Protein AF-0000000087601440 (afdb_homodimer)

Secondary structure (DSSP, 8-state):
---GGGBPPHHHHHHHHHH-S-EEEEEE-TTS-EEEEEE--EEEE-S--SSS-SS-EEEEEEE-SSSHHHHHHTSSTT-EEEEEEEEEEEEEEGGGTEEEEEEEEEEEEEEEE-STT--HHHHHHHHHHHHHHHHHHHHHH-GGGHHHHHHHHHHHGGG-EEEEEEEEEEEEEEE---/---GGGBPPHHHHHHHHHH-S-EEEEEE-TTS-EEEEEE--EEEE-S--SSS-SS-EEEEEEE-SSSHHHHHHTSSTT-EEEEEEEEEEEEEEGGGTEEEEEEEEEEEEEEEE-STT--HHHHHHHHHHHHHHHHHHHHHH-GGGHHHHHHHHHHHGGG-EEEEEEEEEEEEEEE---

InterPro domains:
  IPR012349 FMN-binding split barrel [G3DSA:2.30.110.10] (1-175)
  IPR024747 Pyridoxamine 5'-phosphate oxidase-related [PF12900] (10-172)

Radius of gyration: 20.75 Å; Cα contacts (8 Å, |Δi|>4): 827; chains: 2; bounding box: 43×68×52 Å

Organism: NCBI:txid797122

Solvent-accessible surface area (backbone atoms only — not comparable to full-atom values): 18353 Å² total; per-residue (Å²): 123,94,61,66,87,26,55,51,50,71,67,53,34,50,50,40,57,67,67,34,72,45,31,32,43,10,31,44,34,95,85,66,41,27,40,39,43,77,43,56,58,25,70,46,78,43,90,41,76,36,71,72,23,94,41,34,24,34,38,23,29,80,40,60,77,68,53,71,68,49,56,34,41,61,72,37,93,89,31,34,59,30,11,36,26,31,63,50,64,70,43,82,34,44,92,72,75,44,60,35,31,34,34,32,37,33,33,28,37,26,38,76,41,53,53,68,92,47,53,79,85,50,35,58,61,44,48,50,53,42,48,54,38,51,49,46,35,33,51,70,61,20,62,91,40,52,68,62,39,53,51,49,47,70,71,42,45,73,68,31,22,29,39,38,27,46,31,40,24,41,46,28,41,33,45,71,87,129,125,95,61,66,86,25,55,52,50,69,66,53,35,52,49,40,57,67,66,34,71,46,30,34,44,10,31,44,34,94,84,65,40,27,41,38,44,78,44,56,58,26,69,46,79,43,89,40,76,36,71,72,23,93,41,34,22,36,38,23,30,80,39,60,76,67,53,71,68,50,55,32,39,61,71,36,92,91,32,34,59,29,11,36,26,32,63,52,64,70,44,83,35,45,92,74,75,44,60,34,31,34,35,33,38,33,33,26,38,29,38,76,40,53,55,68,94,47,52,79,85,50,36,57,61,45,48,50,52,41,48,55,38,52,48,45,36,34,51,70,62,19,61,91,41,51,68,62,39,52,52,49,47,70,71,42,45,72,67,32,22,29,39,38,28,47,32,39,25,40,46,28,41,32,45,71,85,128

Nearest PDB structures (foldseek):
  2fg9-assembly1_A  TM=8.260E-01  e=2.238E-10  Bacteroides thetaiotaomicron VPI-5482
  1rfe-assembly1_A  TM=8.480E-01  e=1.041E-08  Mycobacterium tuberculosis H37Rv
  6rk0-assembly1_B  TM=8.208E-01  e=1.690E-07  Azotobacter vinelandii DJ
  2i02-assembly1_B  TM=6.421E-01  e=2.329E-08  Nostoc punctiforme PCC 73102
  2re7-assembly1_A-2  TM=7.189E-01  e=2.606E-07  Psychrobacter arcticus 273-4

Structure (mmCIF, N/CA/C/O backbone):
data_AF-0000000087601440-model_v1
#
loop_
_entity.id
_entity.type
_entity.pdbx_description
1 polymer "Pyridoxamine 5'-phosphate oxidase-related protein"
#
loop_
_atom_site.group_PDB
_atom_site.id
_atom_site.type_symbol
_atom_site.label_atom_id
_atom_site.label_alt_id
_atom_site.label_comp_id
_atom_site.label_asym_id
_atom_site.label_entity_id
_atom_site.label_seq_id
_atom_site.pdbx_PDB_ins_code
_atom_site.Cartn_x
_atom_site.Cartn_y
_atom_site.Cartn_z
_atom_site.occupancy
_atom_site.B_iso_or_equiv
_atom_site.auth_seq_id
_atom_site.auth_comp_id
_atom_site.auth_asym_id
_atom_site.auth_atom_id
_atom_site.pdbx_PDB_model_num
ATOM 1 N N . MET A 1 1 ? 18.266 7.258 -5.875 1 47.28 1 MET A N 1
ATOM 2 C CA . MET A 1 1 ? 17.734 7.371 -4.52 1 47.28 1 MET A CA 1
ATOM 3 C C . MET A 1 1 ? 18.359 8.555 -3.789 1 47.28 1 MET A C 1
ATOM 5 O O . MET A 1 1 ? 19.594 8.656 -3.703 1 47.28 1 MET A O 1
ATOM 9 N N . ARG A 1 2 ? 17.609 9.594 -3.373 1 48.06 2 ARG A N 1
ATOM 10 C CA . ARG A 1 2 ? 18.125 10.844 -2.822 1 48.06 2 ARG A CA 1
ATOM 11 C C . ARG A 1 2 ? 18.906 10.602 -1.534 1 48.06 2 ARG A C 1
ATOM 13 O O . ARG A 1 2 ? 19.969 11.18 -1.333 1 48.06 2 ARG A O 1
ATOM 20 N N . ARG A 1 3 ? 18.219 9.711 -0.512 1 52.34 3 ARG A N 1
ATOM 21 C CA . ARG A 1 3 ? 18.844 9.453 0.783 1 52.34 3 ARG A CA 1
ATOM 22 C C . ARG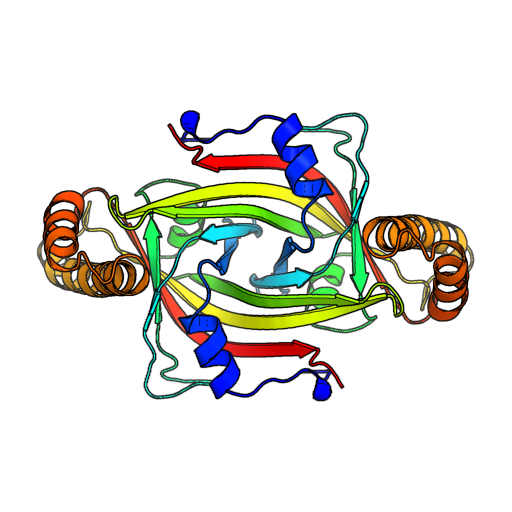 A 1 3 ? 19.578 8.117 0.78 1 52.34 3 ARG A C 1
ATOM 24 O O . ARG A 1 3 ? 19.031 7.09 1.165 1 52.34 3 ARG A O 1
ATOM 31 N N . LYS A 1 4 ? 20.828 8.109 0.399 1 52.88 4 LYS A N 1
ATOM 32 C CA . LYS A 1 4 ? 21.672 6.922 0.317 1 52.88 4 LYS A CA 1
ATOM 33 C C . LYS A 1 4 ? 21.75 6.211 1.663 1 52.88 4 LYS A C 1
ATOM 35 O O . LYS A 1 4 ? 21.953 4.996 1.717 1 52.88 4 LYS A O 1
ATOM 40 N N . ASP A 1 5 ? 21.531 7.039 2.785 1 61.53 5 ASP A N 1
ATOM 41 C CA . ASP A 1 5 ? 21.641 6.484 4.129 1 61.53 5 ASP A CA 1
ATOM 42 C C . ASP A 1 5 ? 20.453 5.574 4.441 1 61.53 5 ASP A C 1
ATOM 44 O O . ASP A 1 5 ? 20.469 4.824 5.418 1 61.53 5 ASP A O 1
ATOM 48 N N . ARG A 1 6 ? 19.5 5.613 3.566 1 70.25 6 ARG A N 1
ATOM 49 C CA . ARG A 1 6 ? 18.297 4.824 3.807 1 70.25 6 ARG A CA 1
ATOM 50 C C . ARG A 1 6 ? 18.234 3.613 2.879 1 70.25 6 ARG A C 1
ATOM 52 O O . ARG A 1 6 ? 17.281 2.848 2.906 1 70.25 6 ARG A O 1
ATOM 59 N N . CYS A 1 7 ? 19.328 3.48 2.109 1 72.31 7 CYS A N 1
ATOM 60 C CA . CYS A 1 7 ? 19.359 2.357 1.179 1 72.31 7 CYS A CA 1
ATOM 61 C C . CYS A 1 7 ? 19.75 1.069 1.894 1 72.31 7 CYS A C 1
ATOM 63 O O . CYS A 1 7 ? 20.734 1.036 2.631 1 72.31 7 CYS A O 1
ATOM 65 N N . LEU A 1 8 ? 18.891 0.1 1.688 1 78.31 8 LEU A N 1
ATOM 66 C CA . LEU A 1 8 ? 19.203 -1.213 2.248 1 78.31 8 LEU A CA 1
ATOM 67 C C . LEU A 1 8 ? 19.828 -2.119 1.194 1 78.31 8 LEU A C 1
ATOM 69 O O . LEU A 1 8 ? 19.812 -1.801 0.003 1 78.31 8 LEU A O 1
ATOM 73 N N . SER A 1 9 ? 20.328 -3.242 1.647 1 80.38 9 SER A N 1
ATOM 74 C CA . SER A 1 9 ? 21.031 -4.172 0.77 1 80.38 9 SER A CA 1
ATOM 75 C C . SER A 1 9 ? 20.047 -5.059 0.008 1 80.38 9 SER A C 1
ATOM 77 O O . SER A 1 9 ? 18.859 -5.121 0.345 1 80.38 9 SER A O 1
ATOM 79 N N . ASP A 1 10 ? 20.594 -5.664 -0.998 1 82.69 10 ASP A N 1
ATOM 80 C CA . ASP A 1 10 ? 19.828 -6.652 -1.745 1 82.69 10 ASP A CA 1
ATOM 81 C C . ASP A 1 10 ? 19.359 -7.789 -0.836 1 82.69 10 ASP A C 1
ATOM 83 O O . ASP A 1 10 ? 18.266 -8.32 -1.01 1 82.69 10 ASP A O 1
ATOM 87 N N . GLU A 1 11 ? 20.188 -8.086 0.08 1 85.69 11 GLU A N 1
ATOM 88 C CA . GLU A 1 11 ? 19.828 -9.133 1.038 1 85.69 11 GLU A CA 1
ATOM 89 C C . GLU A 1 11 ? 18.641 -8.719 1.889 1 85.69 11 GLU A C 1
ATOM 91 O O . GLU A 1 11 ? 17.75 -9.531 2.168 1 85.69 11 GLU A O 1
ATOM 96 N N . ASP A 1 12 ? 18.641 -7.484 2.268 1 89.81 12 ASP A N 1
ATOM 97 C CA . ASP A 1 12 ? 17.516 -6.957 3.031 1 89.81 12 ASP A CA 1
ATOM 98 C C . ASP A 1 12 ? 16.234 -6.996 2.211 1 89.81 12 ASP A C 1
ATOM 100 O O . ASP A 1 12 ? 15.164 -7.344 2.732 1 89.81 12 ASP A O 1
ATOM 104 N N . SER A 1 13 ? 16.406 -6.656 0.955 1 90.12 13 SER A N 1
ATOM 105 C CA . SER A 1 13 ? 15.25 -6.691 0.057 1 90.12 13 SER A CA 1
ATOM 106 C C . SER A 1 13 ? 14.633 -8.086 0.003 1 90.12 13 SER A C 1
ATOM 108 O O . SER A 1 13 ? 13.414 -8.234 0.141 1 90.12 13 SER A O 1
ATOM 110 N N . LEU A 1 14 ? 15.5 -9.031 -0.176 1 90.69 14 LEU A N 1
ATOM 111 C CA . LEU A 1 14 ? 15.055 -10.414 -0.267 1 90.69 14 LEU A CA 1
ATOM 112 C C . LEU A 1 14 ? 14.391 -10.859 1.034 1 90.69 14 LEU A C 1
ATOM 114 O O . LEU A 1 14 ? 13.352 -11.523 1.014 1 90.69 14 LEU A O 1
ATOM 118 N N . ARG A 1 15 ? 15.008 -10.508 2.109 1 93.94 15 ARG A N 1
ATOM 119 C CA . ARG A 1 15 ? 14.477 -10.891 3.414 1 93.94 15 ARG A CA 1
ATOM 120 C C . ARG A 1 15 ? 13.094 -10.281 3.635 1 93.94 15 ARG A C 1
ATOM 122 O O . ARG A 1 15 ? 12.148 -10.992 4 1 93.94 15 ARG A O 1
ATOM 129 N N . ILE A 1 16 ? 12.922 -9.023 3.361 1 95.12 16 ILE A N 1
ATOM 130 C CA . ILE A 1 16 ? 11.656 -8.32 3.58 1 95.12 16 ILE A CA 1
ATOM 131 C C . ILE A 1 16 ? 10.578 -8.906 2.67 1 95.12 16 ILE A C 1
ATOM 133 O O . ILE A 1 16 ? 9.461 -9.164 3.115 1 95.12 16 ILE A O 1
ATOM 137 N N . LEU A 1 17 ? 10.938 -9.188 1.414 1 94.69 17 LEU A N 1
ATOM 138 C CA . LEU A 1 17 ? 9.992 -9.734 0.447 1 94.69 17 LEU A CA 1
ATOM 139 C C . LEU A 1 17 ? 9.57 -11.148 0.832 1 94.69 17 LEU A C 1
ATOM 141 O O . LEU A 1 17 ? 8.406 -11.523 0.66 1 94.69 17 LEU A O 1
ATOM 145 N N . SER A 1 18 ? 10.531 -11.867 1.321 1 93.75 18 SER A N 1
ATOM 146 C CA . SER A 1 18 ? 10.258 -13.266 1.639 1 93.75 18 SER A CA 1
ATOM 147 C C . SER A 1 18 ? 9.477 -13.398 2.945 1 93.75 18 SER A C 1
ATOM 149 O O . SER A 1 18 ? 8.594 -14.25 3.066 1 93.75 18 SER A O 1
ATOM 151 N N . GLU A 1 19 ? 9.727 -12.516 3.865 1 94.38 19 GLU A N 1
ATOM 152 C CA . GLU A 1 19 ? 9.156 -12.656 5.203 1 94.38 19 GLU A CA 1
ATOM 153 C C . GLU A 1 19 ? 7.84 -11.906 5.328 1 94.38 19 GLU A C 1
ATOM 155 O O . GLU A 1 19 ? 7.055 -12.164 6.242 1 94.38 19 GLU A O 1
ATOM 160 N N . GLY A 1 20 ? 7.609 -10.938 4.488 1 95.56 20 GLY A N 1
ATOM 161 C CA . GLY A 1 20 ? 6.387 -10.156 4.578 1 95.56 20 GLY A CA 1
ATOM 162 C C . GLY A 1 20 ? 5.133 -10.992 4.402 1 95.56 20 GLY A C 1
ATOM 163 O O . GLY A 1 20 ? 5.09 -11.883 3.551 1 95.56 20 GLY A O 1
ATOM 164 N N . GLU A 1 21 ? 4.113 -10.711 5.176 1 95.06 21 GLU A N 1
ATOM 165 C CA . GLU A 1 21 ? 2.865 -11.469 5.105 1 95.06 21 GLU A CA 1
ATOM 166 C C . GLU A 1 21 ? 1.968 -10.945 3.988 1 95.06 21 GLU A C 1
ATOM 168 O O . GLU A 1 21 ? 1.216 -11.711 3.381 1 95.06 21 GLU A O 1
ATOM 173 N N . TYR A 1 22 ? 1.985 -9.734 3.842 1 97.38 22 TYR A N 1
ATOM 174 C CA . TYR A 1 22 ? 1.217 -9.078 2.789 1 97.38 22 TYR A CA 1
ATOM 175 C C . TYR A 1 22 ? 1.963 -7.867 2.24 1 97.38 22 TYR A C 1
ATOM 177 O O . TYR A 1 22 ? 2.963 -7.434 2.818 1 97.38 22 TYR A O 1
ATOM 185 N N . GLY A 1 23 ? 1.589 -7.406 1.123 1 98 23 GLY A N 1
ATOM 186 C CA . GLY A 1 23 ? 2.002 -6.141 0.538 1 98 23 GLY A CA 1
ATOM 187 C C . GLY A 1 23 ? 0.845 -5.336 -0.02 1 98 23 GLY A C 1
ATOM 188 O O . GLY A 1 23 ? -0.314 -5.738 0.097 1 98 23 GLY A O 1
ATOM 189 N N . VAL A 1 24 ? 1.154 -4.18 -0.479 1 98.44 24 VAL A N 1
ATOM 190 C CA . VAL A 1 24 ? 0.128 -3.348 -1.098 1 98.44 24 VAL A CA 1
ATOM 191 C C . VAL A 1 24 ? 0.414 -3.197 -2.59 1 98.44 24 VAL A C 1
ATOM 193 O O . VAL A 1 24 ? 1.479 -2.709 -2.979 1 98.44 24 VAL A O 1
ATOM 196 N N . LEU A 1 25 ? -0.519 -3.672 -3.371 1 98.56 25 LEU A N 1
ATOM 197 C CA . LEU A 1 25 ? -0.452 -3.551 -4.824 1 98.56 25 LEU A CA 1
ATOM 198 C C . LEU A 1 25 ? -1.064 -2.234 -5.289 1 98.56 25 LEU A C 1
ATOM 200 O O . LEU A 1 25 ? -2.258 -1.995 -5.09 1 98.56 25 LEU A O 1
ATOM 204 N N . SER A 1 26 ? -0.271 -1.387 -5.848 1 98.25 26 SER A N 1
ATOM 205 C CA . SER A 1 26 ? -0.734 -0.126 -6.418 1 98.25 26 SER A CA 1
ATOM 206 C C . SER A 1 26 ? -0.883 -0.225 -7.934 1 98.25 26 SER A C 1
ATOM 208 O O . SER A 1 26 ? 0.074 -0.556 -8.633 1 98.25 26 SER A O 1
ATOM 210 N N . SER A 1 27 ? -2.02 0.034 -8.398 1 97.5 27 SER A N 1
ATOM 211 C CA . SER A 1 27 ? -2.33 0.021 -9.828 1 97.5 27 SER A CA 1
ATOM 212 C C . SER A 1 27 ? -3.051 1.297 -10.25 1 97.5 27 SER A C 1
ATOM 214 O O . SER A 1 27 ? -3.33 2.162 -9.414 1 97.5 27 SER A O 1
ATOM 216 N N . VAL A 1 28 ? -3.242 1.464 -11.594 1 95.69 28 VAL A N 1
ATOM 217 C CA . VAL A 1 28 ? -3.939 2.625 -12.141 1 95.69 28 VAL A CA 1
ATOM 218 C C . VAL A 1 28 ? -5.207 2.174 -12.859 1 95.69 28 VAL A C 1
ATOM 220 O O . VAL A 1 28 ? -5.164 1.28 -13.703 1 95.69 28 VAL A O 1
ATOM 223 N N . GLY A 1 29 ? -6.266 2.793 -12.477 1 91.88 29 GLY A N 1
ATOM 224 C CA . GLY A 1 29 ? -7.516 2.51 -13.164 1 91.88 29 GLY A CA 1
ATOM 225 C C . GLY A 1 29 ? -7.57 3.09 -14.57 1 91.88 29 GLY A C 1
ATOM 226 O O . GLY A 1 29 ? -6.727 3.908 -14.938 1 91.88 29 GLY A O 1
ATOM 227 N N . VAL A 1 30 ? -8.586 2.604 -15.297 1 88.31 30 VAL A N 1
ATOM 228 C CA . VAL A 1 30 ? -8.781 3.084 -16.656 1 88.31 30 VAL A CA 1
ATOM 229 C C . VAL A 1 30 ? -9.039 4.59 -16.641 1 88.31 30 VAL A C 1
ATOM 231 O O . VAL A 1 30 ? -8.688 5.293 -17.594 1 88.31 30 VAL A O 1
ATOM 234 N N . ASP A 1 31 ? -9.5 5.082 -15.5 1 89 31 ASP A N 1
ATOM 235 C CA . ASP A 1 31 ? -9.805 6.504 -15.359 1 89 31 ASP A CA 1
ATOM 236 C C . ASP A 1 31 ? -8.578 7.281 -14.906 1 89 31 ASP A C 1
ATOM 238 O O . ASP A 1 31 ? -8.656 8.484 -14.656 1 89 31 ASP A O 1
ATOM 242 N N . GLY A 1 32 ? -7.5 6.602 -14.742 1 90.31 32 GLY A N 1
ATOM 243 C CA . GLY A 1 32 ? -6.254 7.258 -14.375 1 90.31 32 GLY A CA 1
ATOM 244 C C . GLY A 1 32 ? -6.066 7.391 -12.875 1 90.31 32 GLY A C 1
ATOM 245 O O . GLY A 1 32 ? -5.074 7.965 -12.422 1 90.31 32 GLY A O 1
ATOM 246 N N . THR A 1 33 ? -6.996 6.84 -12.133 1 93.19 33 THR A N 1
ATOM 247 C CA . THR A 1 33 ? -6.93 6.992 -10.688 1 93.19 33 THR A CA 1
ATOM 248 C C . THR A 1 33 ? -6.125 5.859 -10.055 1 93.19 33 THR A C 1
ATOM 250 O O . THR A 1 33 ? -6.23 4.707 -10.484 1 93.19 33 THR A O 1
ATOM 253 N N . PRO A 1 34 ? -5.266 6.223 -9.117 1 96.44 34 PRO A N 1
ATOM 254 C CA . PRO A 1 34 ? -4.504 5.176 -8.438 1 96.44 34 PRO A CA 1
ATOM 255 C C . PRO A 1 34 ? -5.363 4.352 -7.48 1 96.44 34 PRO A C 1
ATOM 257 O O . PRO A 1 34 ? -6.383 4.836 -6.984 1 96.44 34 PRO A O 1
ATOM 260 N N . TYR A 1 35 ? -4.977 3.176 -7.312 1 96.5 35 TYR A N 1
ATOM 261 C CA . TYR A 1 35 ? -5.648 2.252 -6.406 1 96.5 35 TYR A CA 1
ATOM 262 C C . TYR A 1 35 ? -4.641 1.342 -5.711 1 96.5 35 TYR A C 1
ATOM 264 O O . TYR A 1 35 ? -3.855 0.658 -6.371 1 96.5 35 TYR A O 1
ATOM 272 N N . GLY A 1 36 ? -4.594 1.369 -4.391 1 97.62 36 GLY A N 1
ATOM 273 C CA . GLY A 1 36 ? -3.754 0.491 -3.59 1 97.62 36 GLY A CA 1
ATOM 274 C C . GLY A 1 36 ? -4.547 -0.511 -2.771 1 97.62 36 GLY A C 1
ATOM 275 O O . GLY A 1 36 ? -5.449 -0.133 -2.021 1 97.62 36 GLY A O 1
ATOM 276 N N . VAL A 1 37 ? -4.219 -1.781 -2.873 1 97.06 37 VAL A N 1
ATOM 277 C CA . VAL A 1 37 ? -4.977 -2.809 -2.166 1 97.06 37 VAL A CA 1
ATOM 278 C C . VAL A 1 37 ? -4.016 -3.779 -1.482 1 97.06 37 VAL A C 1
ATOM 280 O O . VAL A 1 37 ? -3.021 -4.203 -2.078 1 97.06 37 VAL A O 1
ATOM 283 N N . PRO A 1 38 ? -4.254 -4.023 -0.211 1 96.94 38 PRO A N 1
ATOM 284 C CA . PRO A 1 38 ? -3.436 -5.043 0.447 1 96.94 38 PRO A CA 1
ATOM 285 C C . PRO A 1 38 ? -3.76 -6.457 -0.031 1 96.94 38 PRO A C 1
ATOM 287 O O . PRO A 1 38 ? -4.93 -6.793 -0.229 1 96.94 38 PRO A O 1
ATOM 290 N N . ILE A 1 39 ? -2.758 -7.281 -0.204 1 96.88 39 ILE A N 1
ATOM 291 C CA . ILE A 1 39 ? -2.971 -8.625 -0.742 1 96.88 39 ILE A CA 1
ATOM 292 C C . ILE A 1 39 ? -1.812 -9.531 -0.338 1 96.88 39 ILE A C 1
ATOM 294 O O . ILE A 1 39 ? -0.659 -9.094 -0.299 1 96.88 39 ILE A O 1
ATOM 298 N N . SER A 1 40 ? -2.146 -10.758 -0.001 1 97.12 40 SER A N 1
ATOM 299 C CA . SER A 1 40 ? -1.112 -11.766 0.208 1 97.12 40 SER A CA 1
ATOM 300 C C . SER A 1 40 ? -0.374 -12.078 -1.089 1 97.12 40 SER A C 1
ATOM 302 O O . SER A 1 40 ? -0.946 -11.969 -2.176 1 97.12 40 SER A O 1
ATOM 304 N N . TYR A 1 41 ? 0.897 -12.461 -0.938 1 98.31 41 TYR A N 1
ATOM 305 C CA . TYR A 1 41 ? 1.726 -12.656 -2.123 1 98.31 41 TYR A CA 1
ATOM 306 C C . TYR A 1 41 ? 2.812 -13.695 -1.869 1 98.31 41 TYR A C 1
ATOM 308 O O . TYR A 1 41 ? 3.111 -14.016 -0.717 1 98.31 41 TYR A O 1
ATOM 316 N N . ALA A 1 42 ? 3.344 -14.195 -2.916 1 98.19 42 ALA A N 1
ATOM 317 C CA . ALA A 1 42 ? 4.574 -14.984 -2.873 1 98.19 42 ALA A CA 1
ATOM 318 C C . ALA A 1 42 ? 5.586 -14.477 -3.895 1 98.19 42 ALA A C 1
AT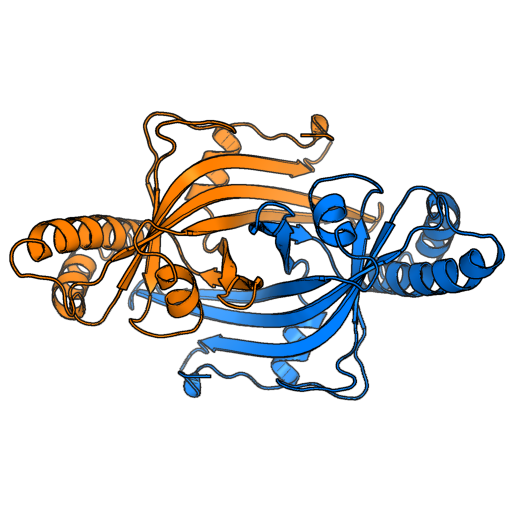OM 320 O O . ALA A 1 42 ? 5.246 -14.258 -5.059 1 98.19 42 ALA A O 1
ATOM 321 N N . TYR A 1 43 ? 6.773 -14.242 -3.424 1 97.94 43 TYR A N 1
ATOM 322 C CA . TYR A 1 43 ? 7.863 -13.836 -4.305 1 97.94 43 TYR A CA 1
ATOM 323 C C . TYR A 1 43 ? 8.68 -15.047 -4.75 1 97.94 43 TYR A C 1
ATOM 325 O O . TYR A 1 43 ? 9.133 -15.836 -3.918 1 97.94 43 TYR A O 1
ATOM 333 N N . VAL A 1 44 ? 8.805 -15.219 -6.035 1 96.88 44 VAL A N 1
ATOM 334 C CA . VAL A 1 44 ? 9.68 -16.219 -6.637 1 96.88 44 VAL A CA 1
ATOM 335 C C . VAL A 1 44 ? 10.914 -15.539 -7.23 1 96.88 44 VAL A C 1
ATOM 337 O O . VAL A 1 44 ? 10.828 -14.875 -8.266 1 96.88 44 VAL A O 1
ATOM 340 N N . PRO A 1 45 ? 12.031 -15.727 -6.602 1 94.19 45 PRO A N 1
ATOM 341 C CA . PRO A 1 45 ? 13.234 -15 -7.008 1 94.19 45 PRO A CA 1
ATOM 342 C C . PRO A 1 45 ? 13.727 -15.398 -8.398 1 94.19 45 PRO A C 1
ATOM 344 O O . PRO A 1 45 ? 13.57 -16.547 -8.805 1 94.19 45 PRO A O 1
ATOM 347 N N . GLY A 1 46 ? 14.258 -14.414 -9.07 1 92.44 46 GLY A N 1
ATOM 348 C CA . GLY A 1 46 ? 14.961 -14.68 -10.312 1 92.44 46 GLY A CA 1
ATOM 349 C C . GLY A 1 46 ? 16.453 -14.859 -10.117 1 92.44 46 GLY A C 1
ATOM 350 O O . GLY A 1 46 ? 16.906 -15.242 -9.039 1 92.44 46 GLY A O 1
ATOM 351 N N . ALA A 1 47 ? 17.203 -14.664 -11.266 1 89.19 47 ALA A N 1
ATOM 352 C CA . ALA A 1 47 ? 18.641 -14.859 -11.242 1 89.19 47 ALA A CA 1
ATOM 353 C C . ALA A 1 47 ? 19.344 -13.664 -10.609 1 89.19 47 ALA A C 1
ATOM 355 O O . ALA A 1 47 ? 20.438 -13.805 -10.047 1 89.19 47 ALA A O 1
ATOM 356 N N . THR A 1 48 ? 18.734 -12.516 -10.703 1 85.62 48 THR A N 1
ATOM 357 C CA . THR A 1 48 ? 19.344 -11.289 -10.211 1 85.62 48 THR A CA 1
ATOM 358 C C . THR A 1 48 ? 18.344 -10.477 -9.398 1 85.62 48 THR A C 1
ATOM 360 O O . THR A 1 48 ? 17.141 -10.742 -9.438 1 85.62 48 THR A O 1
ATOM 363 N N . ILE A 1 49 ? 18.906 -9.523 -8.562 1 82.94 49 ILE A N 1
ATOM 364 C CA . ILE A 1 49 ? 18.094 -8.594 -7.789 1 82.94 49 ILE A CA 1
ATOM 365 C C . ILE A 1 49 ? 18.734 -7.211 -7.812 1 82.94 49 ILE A C 1
ATOM 367 O O . ILE A 1 49 ? 19.969 -7.082 -7.863 1 82.94 49 ILE A O 1
ATOM 371 N N . GLY A 1 50 ? 17.906 -6.152 -7.84 1 82.75 50 GLY A N 1
ATOM 372 C CA . GLY A 1 50 ? 18.438 -4.797 -7.824 1 82.75 50 GLY A CA 1
ATOM 373 C C . GLY A 1 50 ? 17.469 -3.771 -8.383 1 82.75 50 GLY A C 1
ATOM 374 O O . GLY A 1 50 ? 16.312 -4.09 -8.672 1 82.75 50 GLY A O 1
ATOM 375 N N . THR A 1 51 ? 17.891 -2.516 -8.484 1 82.06 51 THR A N 1
ATOM 376 C CA . THR A 1 51 ? 17.078 -1.401 -8.969 1 82.06 51 THR A CA 1
ATOM 377 C C . THR A 1 51 ? 16.844 -1.508 -10.469 1 82.06 51 THR A C 1
ATOM 379 O O . THR A 1 51 ? 15.93 -0.886 -11.016 1 82.06 51 THR A O 1
ATOM 382 N N . GLU A 1 52 ? 17.672 -2.195 -11.102 1 80.88 52 GLU A N 1
ATOM 383 C CA . GLU A 1 52 ? 17.5 -2.57 -12.5 1 80.88 52 GLU A CA 1
ATOM 384 C C . GLU A 1 52 ? 17.922 -4.02 -12.742 1 80.88 52 GLU A C 1
ATOM 386 O O . GLU A 1 52 ? 19.094 -4.363 -12.578 1 80.88 52 GLU A O 1
ATOM 391 N N . CYS A 1 53 ? 16.906 -4.816 -12.883 1 78.94 53 CYS A N 1
ATOM 392 C CA . CYS A 1 53 ? 17.266 -6.219 -13.047 1 78.94 53 CYS A CA 1
ATOM 393 C C . CYS A 1 53 ? 16.484 -6.852 -14.195 1 78.94 53 CYS A C 1
ATOM 395 O O . CYS A 1 53 ? 15.297 -6.598 -14.359 1 78.94 53 CYS A O 1
ATOM 397 N N . ALA A 1 54 ? 17.141 -7.57 -15.039 1 78.94 54 ALA A N 1
ATOM 398 C CA . ALA A 1 54 ? 16.547 -8.234 -16.203 1 78.94 54 ALA A CA 1
ATOM 399 C C . ALA A 1 54 ? 15.75 -9.469 -15.781 1 78.94 54 ALA A C 1
ATOM 401 O O . ALA A 1 54 ? 14.734 -9.797 -16.391 1 78.94 54 ALA A O 1
ATOM 402 N N . ASP A 1 55 ? 16.156 -10.148 -14.773 1 89.56 55 ASP A N 1
ATOM 403 C CA . ASP A 1 55 ? 15.508 -11.344 -14.234 1 89.56 55 ASP A CA 1
ATOM 404 C C . ASP A 1 55 ? 15.391 -11.258 -12.711 1 89.56 55 ASP A C 1
ATOM 406 O O . ASP A 1 55 ? 16 -12.047 -11.992 1 89.56 55 ASP A O 1
ATOM 410 N N . CYS A 1 56 ? 14.57 -10.391 -12.25 1 91 56 CYS A N 1
ATOM 411 C CA . CYS A 1 56 ? 14.422 -10.102 -10.836 1 91 56 CYS A CA 1
ATOM 412 C C . CYS A 1 56 ? 13.438 -11.062 -10.18 1 91 56 CYS A C 1
ATOM 414 O O . CYS A 1 56 ? 13.227 -11.016 -8.969 1 91 56 CYS A O 1
ATOM 416 N N . GLY A 1 57 ? 12.797 -11.914 -10.992 1 95.5 57 GLY A N 1
ATOM 417 C CA . GLY A 1 57 ? 11.805 -12.82 -10.438 1 95.5 57 GLY A CA 1
ATOM 418 C C . GLY A 1 57 ?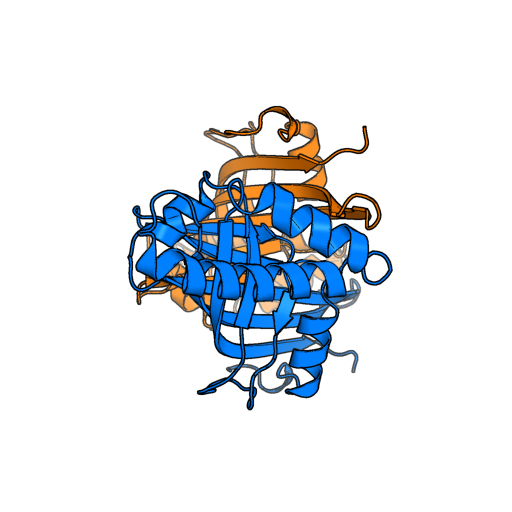 10.383 -12.328 -10.617 1 95.5 57 GLY A C 1
ATOM 419 O O . GLY A 1 57 ? 10.109 -11.508 -11.5 1 95.5 57 GLY A O 1
ATOM 420 N N . ALA A 1 58 ? 9.492 -12.945 -9.891 1 97.75 58 ALA A N 1
ATOM 421 C CA . ALA A 1 58 ? 8.07 -12.625 -10.039 1 97.75 58 ALA A CA 1
ATOM 422 C C . ALA A 1 58 ? 7.355 -12.672 -8.688 1 97.75 58 ALA A C 1
ATOM 424 O O . ALA A 1 58 ? 7.785 -13.383 -7.777 1 97.75 58 ALA A O 1
ATOM 425 N N . ILE A 1 59 ? 6.352 -11.875 -8.617 1 98.38 59 ILE A N 1
ATOM 426 C CA . ILE A 1 59 ? 5.43 -11.922 -7.488 1 98.38 59 ILE A CA 1
ATOM 427 C C . ILE A 1 59 ? 4.094 -12.508 -7.941 1 98.38 59 ILE A C 1
ATOM 429 O O . ILE A 1 59 ? 3.553 -12.109 -8.977 1 98.38 59 ILE A O 1
ATOM 433 N N . TYR A 1 60 ? 3.611 -13.445 -7.188 1 98.62 60 TYR A N 1
ATOM 434 C CA . TYR A 1 60 ? 2.332 -14.078 -7.488 1 98.62 60 TYR A CA 1
ATOM 435 C C . TYR A 1 60 ? 1.299 -13.758 -6.418 1 98.62 60 TYR A C 1
ATOM 437 O O . TYR A 1 60 ? 1.621 -13.719 -5.227 1 98.62 60 TYR A O 1
ATOM 445 N N . MET A 1 61 ? 0.062 -13.555 -6.867 1 98 61 MET A N 1
ATOM 446 C CA . MET A 1 61 ? -1.074 -13.289 -5.988 1 98 61 MET A CA 1
ATOM 447 C C . MET A 1 61 ? -2.309 -14.062 -6.449 1 98 61 MET A C 1
ATOM 449 O O . MET A 1 61 ? -2.566 -14.164 -7.648 1 98 61 MET A O 1
ATOM 453 N N . HIS A 1 62 ? -3.002 -14.516 -5.512 1 95.81 62 HIS A N 1
ATOM 454 C CA . HIS A 1 62 ? -4.293 -15.133 -5.773 1 95.81 62 HIS A CA 1
ATOM 455 C C . HIS A 1 62 ? -5.41 -14.102 -5.812 1 95.81 62 HIS A C 1
ATOM 457 O O . HIS A 1 62 ? -5.426 -13.164 -5.004 1 95.81 62 HIS A O 1
ATOM 463 N N . SER A 1 63 ? -6.363 -14.266 -6.711 1 94.38 63 SER A N 1
ATOM 464 C CA . SER A 1 63 ? -7.48 -13.336 -6.793 1 94.38 63 SER A CA 1
ATOM 465 C C . SER A 1 63 ? -8.742 -14.031 -7.305 1 94.38 63 SER A C 1
ATOM 467 O O . SER A 1 63 ? -8.664 -15.094 -7.918 1 94.38 63 SER A O 1
ATOM 469 N N . ALA A 1 64 ? -9.883 -13.359 -6.984 1 91.56 64 ALA A N 1
ATOM 470 C CA . ALA A 1 64 ? -11.125 -13.734 -7.656 1 91.56 64 ALA A CA 1
ATOM 471 C C . ALA A 1 64 ? -11.094 -13.328 -9.125 1 91.56 64 ALA A C 1
ATOM 473 O O . ALA A 1 64 ? -10.219 -12.562 -9.547 1 91.56 64 ALA A O 1
ATOM 474 N N . LEU A 1 65 ? -12.078 -13.773 -9.867 1 91.62 65 LEU A N 1
ATOM 475 C CA . LEU A 1 65 ? -12.133 -13.531 -11.305 1 91.62 65 LEU A CA 1
ATOM 476 C C . LEU A 1 65 ? -12.609 -12.117 -11.602 1 91.62 65 LEU A C 1
ATOM 478 O O . LEU A 1 65 ? -12.406 -11.609 -12.711 1 91.62 65 LEU A O 1
ATOM 482 N N . ARG A 1 66 ? -13.273 -11.531 -10.602 1 88.56 66 ARG A N 1
ATOM 483 C CA . ARG A 1 66 ? -13.836 -10.195 -10.781 1 88.56 66 ARG A CA 1
ATOM 484 C C . ARG A 1 66 ? -13.461 -9.289 -9.617 1 88.56 66 ARG A C 1
ATOM 486 O O . ARG A 1 66 ? -13.086 -9.766 -8.539 1 88.56 66 ARG A O 1
ATOM 493 N N . GLY A 1 67 ? -13.586 -7.984 -9.969 1 89.38 67 GLY A N 1
ATOM 494 C CA . GLY A 1 67 ? -13.266 -6.992 -8.953 1 89.38 67 GLY A CA 1
ATOM 495 C C . GLY A 1 67 ? -12.492 -5.809 -9.5 1 89.38 67 GLY A C 1
ATOM 496 O O . GLY A 1 67 ? -11.922 -5.883 -10.586 1 89.38 67 GLY A O 1
ATOM 497 N N . HIS A 1 68 ? -12.359 -4.887 -8.602 1 86.69 68 HIS A N 1
ATOM 498 C CA . HIS A 1 68 ? -11.766 -3.621 -9.016 1 86.69 68 HIS A CA 1
ATOM 499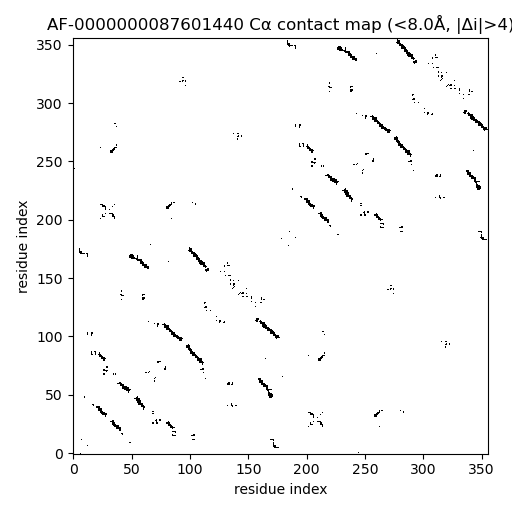 C C . HIS A 1 68 ? -10.305 -3.809 -9.43 1 86.69 68 HIS A C 1
ATOM 501 O O . HIS A 1 68 ? -9.883 -3.287 -10.461 1 86.69 68 HIS A O 1
ATOM 507 N N . LYS A 1 69 ? -9.555 -4.555 -8.664 1 86.31 69 LYS A N 1
ATOM 508 C CA . LYS A 1 69 ? -8.148 -4.77 -9.008 1 86.31 69 LYS A CA 1
ATOM 509 C C . LYS A 1 69 ? -8.016 -5.516 -10.328 1 86.31 69 LYS A C 1
ATOM 511 O O . LYS A 1 69 ? -7.129 -5.211 -11.133 1 86.31 69 LYS A O 1
ATOM 516 N N . ILE A 1 70 ? -8.828 -6.492 -10.57 1 90 70 ILE A N 1
ATOM 517 C CA . ILE A 1 70 ? -8.781 -7.281 -11.797 1 90 70 ILE A CA 1
ATOM 518 C C . ILE A 1 70 ? -9.148 -6.398 -12.984 1 90 70 ILE A C 1
ATOM 520 O O . ILE A 1 70 ? -8.5 -6.465 -14.039 1 90 70 ILE A O 1
ATOM 524 N N . ASP A 1 71 ? -10.141 -5.578 -12.781 1 89.56 71 ASP A N 1
ATOM 525 C CA . ASP A 1 71 ? -10.523 -4.648 -13.836 1 89.56 71 ASP A CA 1
ATOM 526 C C . ASP A 1 71 ? -9.359 -3.746 -14.227 1 89.56 71 ASP A C 1
ATOM 528 O O . ASP A 1 71 ? -9.109 -3.523 -15.414 1 89.56 71 ASP A O 1
ATOM 532 N N . ASN A 1 72 ? -8.664 -3.246 -13.227 1 90.25 72 ASN A N 1
ATOM 533 C CA . ASN A 1 72 ? -7.52 -2.379 -13.469 1 90.25 72 ASN A CA 1
ATOM 534 C C . ASN A 1 72 ? -6.41 -3.117 -14.219 1 90.25 72 ASN A C 1
ATOM 536 O O . ASN A 1 72 ? -5.777 -2.553 -15.117 1 90.25 72 ASN A O 1
ATOM 540 N N . LEU A 1 73 ? -6.184 -4.375 -13.859 1 92.31 73 LEU A N 1
ATOM 541 C CA . LEU A 1 73 ? -5.031 -5.121 -14.352 1 92.31 73 LEU A CA 1
ATOM 542 C C . LEU A 1 73 ? -5.301 -5.68 -15.742 1 92.31 73 LEU A C 1
ATOM 544 O O . LEU A 1 73 ? -4.371 -6.066 -16.453 1 92.31 73 LEU A O 1
ATOM 548 N N . GLN A 1 74 ? -6.527 -5.77 -16.125 1 88.62 74 GLN A N 1
ATOM 549 C CA . GLN A 1 74 ? -6.891 -6.32 -17.422 1 88.62 74 GLN A CA 1
ATOM 550 C C . GLN A 1 74 ? -7.117 -5.211 -18.438 1 88.62 74 GLN A C 1
ATOM 552 O O . GLN A 1 74 ? -7.613 -5.469 -19.547 1 88.62 74 GLN A O 1
ATOM 557 N N . ALA A 1 75 ? -6.801 -4.043 -18.078 1 81.75 75 ALA A N 1
ATOM 558 C CA . ALA A 1 75 ? -7.047 -2.895 -18.953 1 81.75 75 ALA A CA 1
ATOM 559 C C . ALA A 1 75 ? -6.203 -2.982 -20.219 1 81.75 75 ALA A C 1
ATOM 561 O O . ALA A 1 75 ? -6.574 -2.43 -21.25 1 81.75 75 ALA A O 1
ATOM 562 N N . TYR A 1 76 ? -5.02 -3.734 -20.141 1 78.75 76 TYR A N 1
ATOM 563 C CA . TYR A 1 76 ? -4.133 -3.896 -21.297 1 78.75 76 TYR A CA 1
ATOM 564 C C . TYR A 1 76 ? -3.635 -5.332 -21.391 1 78.75 76 TYR A C 1
ATOM 566 O O . TYR A 1 76 ? -3.053 -5.867 -20.453 1 78.75 76 TYR A O 1
ATOM 574 N N . ASP A 1 77 ? -3.785 -5.949 -22.484 1 77 77 ASP A N 1
ATOM 575 C CA . ASP A 1 77 ? -3.504 -7.367 -22.703 1 77 77 ASP A CA 1
ATOM 576 C C . ASP A 1 77 ? -2.027 -7.676 -22.469 1 77 77 ASP A C 1
ATOM 578 O O . ASP A 1 77 ? -1.676 -8.781 -22.047 1 77 77 ASP A O 1
ATOM 582 N N . GLY A 1 78 ? -1.13 -6.754 -22.703 1 85.62 78 GLY A N 1
ATOM 583 C CA . GLY A 1 78 ? 0.296 -6.996 -22.547 1 85.62 78 GLY A CA 1
ATOM 584 C C . GLY A 1 78 ? 0.783 -6.801 -21.125 1 85.62 78 GLY A C 1
ATOM 585 O O . GLY A 1 78 ? 1.963 -7.008 -20.828 1 85.62 78 GLY A O 1
ATOM 586 N N . GLY A 1 79 ? -0.165 -6.48 -20.297 1 93.31 79 GLY A N 1
ATOM 587 C CA . GLY A 1 79 ? 0.215 -6.211 -18.922 1 93.31 79 GLY A CA 1
ATOM 588 C C . GLY A 1 79 ? 0.228 -4.73 -18.578 1 93.31 79 GLY A C 1
ATOM 589 O O . GLY A 1 79 ? 0.239 -3.887 -19.484 1 93.31 79 GLY A O 1
ATOM 590 N N . VAL A 1 80 ? 0.137 -4.434 -17.391 1 95.69 80 VAL A N 1
ATOM 591 C CA . VAL A 1 80 ? 0.13 -3.045 -16.938 1 95.69 80 VAL A CA 1
ATOM 592 C C . VAL A 1 80 ? 1.198 -2.844 -15.867 1 95.69 80 VAL A C 1
ATOM 594 O O . VAL A 1 80 ? 1.5 -3.762 -15.102 1 95.69 80 VAL A O 1
ATOM 597 N N . PRO A 1 81 ? 1.794 -1.667 -15.883 1 96.38 81 PRO A N 1
ATOM 598 C CA . PRO A 1 81 ? 2.746 -1.389 -14.805 1 96.38 81 PRO A CA 1
ATOM 599 C C . PRO A 1 81 ? 2.082 -1.321 -13.438 1 96.38 81 PRO A C 1
ATOM 601 O O . PRO A 1 81 ? 0.96 -0.825 -13.312 1 96.38 81 PRO A O 1
ATOM 604 N N . VAL A 1 82 ? 2.729 -1.872 -12.445 1 98 82 VAL A N 1
ATOM 605 C CA . VAL A 1 82 ? 2.244 -1.804 -11.07 1 98 82 VAL A CA 1
ATOM 606 C C . VAL A 1 82 ? 3.412 -1.533 -10.125 1 98 82 VAL A C 1
ATOM 608 O O . VAL A 1 82 ? 4.574 -1.62 -10.523 1 98 82 VAL A O 1
ATOM 611 N N . SER A 1 83 ? 3.115 -1.074 -9 1 98.12 83 SER A N 1
ATOM 612 C CA . SER A 1 83 ? 4.031 -0.988 -7.871 1 98.12 83 SER A CA 1
ATOM 613 C C . SER A 1 83 ? 3.553 -1.849 -6.703 1 98.12 83 SER A C 1
ATOM 615 O O . SER A 1 83 ? 2.35 -1.966 -6.465 1 98.12 83 SER A O 1
ATOM 617 N N . PHE A 1 84 ? 4.414 -2.484 -6.07 1 98.38 84 PHE A N 1
ATOM 618 C CA . PHE A 1 84 ? 4.121 -3.332 -4.922 1 98.38 84 PHE A CA 1
ATOM 619 C C . PHE A 1 84 ? 5.039 -2.992 -3.752 1 98.38 84 PHE A C 1
ATOM 621 O O . PHE A 1 84 ? 6.254 -2.887 -3.92 1 98.38 84 PHE A O 1
ATOM 628 N N . CYS A 1 85 ? 4.438 -2.803 -2.623 1 98 85 CYS A N 1
ATOM 629 C CA . CYS A 1 85 ? 5.203 -2.381 -1.454 1 98 85 CYS A CA 1
ATOM 630 C C . CYS A 1 85 ? 5.012 -3.357 -0.298 1 98 85 CYS A C 1
ATOM 632 O O . CYS A 1 85 ? 3.889 -3.775 -0.013 1 98 85 CYS A O 1
ATOM 634 N N . VAL A 1 86 ? 6.117 -3.75 0.345 1 98.12 86 VAL A N 1
ATOM 635 C CA . VAL A 1 86 ? 6.102 -4.578 1.547 1 98.12 86 VAL A CA 1
ATOM 636 C C . VAL A 1 86 ? 6.844 -3.861 2.676 1 98.12 86 VAL A C 1
ATOM 638 O O . VAL A 1 86 ? 7.965 -3.385 2.486 1 98.12 86 VAL A O 1
ATOM 641 N N . VAL A 1 87 ? 6.164 -3.771 3.797 1 97.06 87 VAL A N 1
ATOM 642 C CA . VAL A 1 87 ? 6.777 -3.152 4.965 1 97.06 87 VAL A CA 1
ATOM 643 C C . VAL A 1 87 ? 7.184 -4.23 5.969 1 97.06 87 VAL A C 1
ATOM 645 O O . VAL A 1 87 ? 6.402 -5.137 6.266 1 97.06 87 VAL A O 1
ATOM 648 N N . GLY A 1 88 ? 8.445 -4.121 6.406 1 95.25 88 GLY A N 1
ATOM 649 C CA . GLY A 1 88 ? 8.953 -5.047 7.406 1 95.25 88 GLY A CA 1
ATOM 650 C C . GLY A 1 88 ? 8.805 -4.535 8.828 1 95.25 88 GLY A C 1
ATOM 651 O O . GLY A 1 88 ? 7.719 -4.102 9.219 1 95.25 88 GLY A O 1
ATOM 652 N N . LYS A 1 89 ? 9.883 -4.637 9.602 1 92.5 89 LYS A N 1
ATOM 653 C CA . LYS A 1 89 ? 9.875 -4.211 11 1 92.5 89 LYS A CA 1
ATOM 654 C C . LYS A 1 89 ? 9.719 -2.699 11.109 1 92.5 89 LYS A C 1
ATOM 656 O O . LYS A 1 89 ? 10.312 -1.945 10.344 1 92.5 89 LYS A O 1
ATOM 661 N N . THR A 1 90 ? 8.844 -2.344 12.023 1 93 90 THR A N 1
ATOM 662 C CA . THR A 1 90 ? 8.656 -0.936 12.352 1 93 90 THR A CA 1
ATOM 663 C C . THR A 1 90 ? 8.797 -0.703 13.852 1 93 90 THR A C 1
ATOM 665 O O . THR A 1 90 ? 8.516 -1.596 14.648 1 93 90 THR A O 1
ATOM 668 N N . GLN A 1 91 ? 9.375 0.466 14.172 1 93.12 91 GLN A N 1
ATOM 669 C CA . GLN A 1 91 ? 9.508 0.877 15.57 1 93.12 91 GLN A CA 1
ATOM 670 C C . GLN A 1 91 ? 9.336 2.387 15.711 1 93.12 91 GLN A C 1
ATOM 672 O O . GLN A 1 91 ? 10.164 3.16 15.219 1 93.12 91 GLN A O 1
ATOM 677 N N . LEU A 1 92 ? 8.289 2.758 16.359 1 92.25 92 LEU A N 1
ATOM 678 C CA . LEU A 1 92 ? 8.055 4.176 16.625 1 92.25 92 LEU A CA 1
ATOM 679 C C . LEU A 1 92 ? 9.078 4.727 17.609 1 92.25 92 LEU A C 1
ATOM 681 O O . LEU A 1 92 ? 9.383 4.082 18.609 1 92.25 92 LEU A O 1
ATOM 685 N N . LEU A 1 93 ? 9.625 5.887 17.312 1 91.75 93 LEU A N 1
ATOM 686 C CA . LEU A 1 93 ? 10.539 6.625 18.172 1 91.75 93 LEU A CA 1
ATOM 687 C C . LEU A 1 93 ? 9.969 7.992 18.531 1 91.75 93 LEU A C 1
ATOM 689 O O . LEU A 1 93 ? 10.414 9.016 18 1 91.75 93 LEU A O 1
ATOM 693 N N . PRO A 1 94 ? 9.102 8.039 19.5 1 88.75 94 PRO A N 1
ATOM 694 C CA . PRO A 1 94 ? 8.336 9.258 19.797 1 88.75 94 PRO A CA 1
ATOM 695 C C . PRO A 1 94 ? 9.219 10.414 20.25 1 88.75 94 PRO A C 1
ATOM 697 O O . PRO A 1 94 ? 8.938 11.57 19.953 1 88.75 94 PRO A O 1
ATOM 700 N N . ASP A 1 95 ? 10.266 10.148 20.938 1 87.75 95 ASP A N 1
ATOM 701 C CA . ASP A 1 95 ? 11.102 11.172 21.562 1 87.75 95 ASP A CA 1
ATOM 702 C C . ASP A 1 95 ? 11.82 12.008 20.5 1 87.75 95 ASP A C 1
ATOM 704 O O . ASP A 1 95 ? 12.156 13.172 20.734 1 87.75 95 ASP A O 1
ATOM 708 N N . ILE A 1 96 ? 12.031 11.383 19.359 1 85.81 96 ILE A N 1
ATOM 709 C CA . ILE A 1 96 ? 12.758 12.125 18.328 1 85.81 96 ILE A CA 1
ATOM 710 C C . ILE A 1 96 ? 11.875 12.289 17.094 1 85.81 96 ILE A C 1
ATOM 712 O O . ILE A 1 96 ? 12.375 12.578 16 1 85.81 96 ILE A O 1
ATOM 716 N N . PHE A 1 97 ? 10.586 12.047 17.234 1 87.12 97 PHE A N 1
ATOM 717 C CA . PHE A 1 97 ? 9.586 12.258 16.188 1 87.12 97 PHE A CA 1
ATOM 718 C C . PHE A 1 97 ? 9.953 11.492 14.922 1 87.12 97 PHE A C 1
ATOM 720 O O . PHE A 1 97 ? 9.93 12.055 13.828 1 87.12 97 PHE A O 1
ATOM 727 N N . SER A 1 98 ? 10.375 10.25 15.172 1 87.5 98 SER A N 1
ATOM 728 C CA . SER A 1 98 ? 10.766 9.422 14.039 1 87.5 98 SER A CA 1
ATOM 729 C C . SER A 1 98 ? 10.234 8 14.18 1 87.5 98 SER A C 1
ATOM 731 O O . SER A 1 98 ? 9.508 7.695 15.133 1 87.5 98 SER A O 1
ATOM 733 N N . THR A 1 99 ? 10.383 7.242 13.164 1 90.56 99 THR A N 1
ATOM 734 C CA . THR A 1 99 ? 10.031 5.828 13.125 1 90.56 99 THR A CA 1
ATOM 735 C C . THR A 1 99 ? 11.117 5.016 12.43 1 90.56 99 THR A C 1
ATOM 737 O O . THR A 1 99 ? 11.555 5.363 11.336 1 90.56 99 THR A O 1
ATOM 740 N N . ASN A 1 100 ? 11.625 3.994 13.102 1 92.25 100 ASN A N 1
ATOM 741 C CA . ASN A 1 100 ? 12.406 2.986 12.398 1 92.25 100 ASN A CA 1
ATOM 742 C C . ASN A 1 100 ? 11.508 2.068 11.562 1 92.25 100 ASN A C 1
ATOM 744 O O . ASN A 1 100 ? 10.438 1.664 12.016 1 92.25 100 ASN A O 1
ATOM 748 N N . TYR A 1 101 ? 11.992 1.846 10.398 1 93 101 TYR A N 1
ATOM 749 C CA . TYR A 1 101 ? 11.219 0.951 9.539 1 93 101 TYR A CA 1
ATOM 750 C C . TYR A 1 101 ? 12.094 0.362 8.445 1 93 101 TYR A C 1
ATOM 752 O O . TYR A 1 101 ? 13.203 0.846 8.195 1 93 101 TYR A O 1
ATOM 760 N N . GLU A 1 102 ? 11.633 -0.69 7.887 1 94.75 102 GLU A N 1
ATOM 761 C CA . GLU A 1 102 ? 12.172 -1.221 6.637 1 94.75 102 GLU A CA 1
ATOM 762 C C . GLU A 1 102 ? 11.055 -1.548 5.648 1 94.75 102 GLU A C 1
ATOM 764 O O . GLU A 1 102 ? 9.984 -2.012 6.047 1 94.75 102 GLU A O 1
ATOM 769 N N . SER A 1 103 ? 11.359 -1.232 4.434 1 95.62 103 SER A N 1
ATOM 770 C CA . SER A 1 103 ? 10.383 -1.522 3.391 1 95.62 103 SER A CA 1
ATOM 771 C C . SER A 1 103 ? 11.062 -1.812 2.057 1 95.62 103 SER A C 1
ATOM 773 O O . SER A 1 103 ? 12.234 -1.482 1.87 1 95.62 103 SER A O 1
ATOM 775 N N . VAL A 1 104 ? 10.344 -2.486 1.216 1 96.12 104 VAL A N 1
ATOM 776 C CA . VAL A 1 104 ? 10.773 -2.75 -0.155 1 96.12 104 VAL A CA 1
ATOM 777 C C . VAL A 1 104 ? 9.68 -2.311 -1.129 1 96.12 104 VAL A C 1
ATOM 779 O O . VAL A 1 104 ? 8.492 -2.525 -0.879 1 96.12 104 VAL A O 1
ATOM 782 N N . ILE A 1 105 ? 10.078 -1.612 -2.127 1 95.94 105 ILE A N 1
ATOM 783 C CA . ILE A 1 105 ? 9.18 -1.251 -3.219 1 95.94 105 ILE A CA 1
ATOM 784 C C . ILE A 1 105 ? 9.609 -1.967 -4.496 1 95.94 105 ILE A C 1
ATOM 786 O O . ILE A 1 105 ? 10.766 -1.885 -4.902 1 95.94 105 ILE A O 1
ATOM 790 N N . VAL A 1 106 ? 8.68 -2.643 -5.078 1 96.56 106 VAL A N 1
ATOM 791 C CA . VAL A 1 106 ? 8.891 -3.404 -6.305 1 96.56 106 VAL A CA 1
ATOM 792 C C . VAL A 1 106 ? 8.109 -2.768 -7.449 1 96.56 106 VAL A C 1
ATOM 794 O O . VAL A 1 106 ? 6.953 -2.371 -7.27 1 96.56 106 VAL A O 1
ATOM 797 N N . ARG A 1 107 ? 8.758 -2.605 -8.555 1 96.19 107 ARG A N 1
ATOM 798 C CA . ARG A 1 107 ? 8.094 -2.24 -9.797 1 96.19 107 ARG A CA 1
ATOM 799 C C . ARG A 1 107 ? 8.078 -3.412 -10.773 1 96.19 107 ARG A C 1
ATOM 801 O O . ARG A 1 107 ? 9 -4.227 -10.789 1 96.19 107 ARG A O 1
ATOM 808 N N . GLY A 1 108 ? 7.008 -3.443 -11.547 1 96.44 108 GLY A N 1
ATOM 809 C CA . GLY A 1 108 ? 6.922 -4.508 -12.531 1 96.44 108 GLY A CA 1
ATOM 810 C C . GLY A 1 108 ? 5.695 -4.406 -13.422 1 96.44 108 GLY A C 1
ATOM 811 O O . GLY A 1 108 ? 4.992 -3.395 -13.398 1 96.44 108 GLY A O 1
ATOM 812 N N . ILE A 1 109 ? 5.551 -5.457 -14.234 1 96.75 109 ILE A N 1
ATOM 813 C CA . ILE A 1 109 ? 4.414 -5.57 -15.148 1 96.75 109 ILE A CA 1
ATOM 814 C C . ILE A 1 109 ? 3.492 -6.691 -14.68 1 96.75 109 ILE A C 1
ATOM 816 O O . ILE A 1 109 ? 3.918 -7.844 -14.555 1 96.75 109 ILE A O 1
ATOM 820 N N . ALA A 1 110 ? 2.25 -6.328 -14.43 1 97.75 110 ALA A N 1
ATOM 821 C CA . ALA A 1 110 ? 1.276 -7.297 -13.93 1 97.75 110 ALA A CA 1
ATOM 822 C C . ALA A 1 110 ? 0.443 -7.871 -15.078 1 97.75 110 ALA A C 1
ATOM 824 O O . ALA A 1 110 ? 0.056 -7.145 -15.992 1 97.75 110 ALA A O 1
ATOM 825 N N . ARG A 1 111 ? 0.201 -9.133 -15.016 1 96.56 111 ARG A N 1
ATOM 826 C CA . ARG A 1 111 ? -0.706 -9.859 -15.898 1 96.56 111 ARG A CA 1
ATOM 827 C C . ARG A 1 111 ? -1.642 -10.766 -15.102 1 96.56 111 ARG A C 1
ATOM 829 O O . ARG A 1 111 ? -1.27 -11.273 -14.047 1 96.56 111 ARG A O 1
ATOM 836 N N . VAL A 1 112 ? -2.83 -10.883 -15.688 1 96.12 112 VAL A N 1
ATOM 837 C CA . VAL A 1 112 ? -3.809 -11.75 -15.047 1 96.12 112 VAL A CA 1
ATOM 838 C C . VAL A 1 112 ? -3.914 -13.062 -15.812 1 96.12 112 VAL A C 1
ATOM 840 O O . VAL A 1 112 ? -4.062 -13.062 -17.047 1 96.12 112 VAL A O 1
ATOM 843 N N . TYR A 1 113 ? -3.771 -14.18 -15.102 1 95.56 113 TYR A N 1
ATOM 844 C CA . TYR A 1 113 ? -3.93 -15.516 -15.656 1 95.56 113 TYR A CA 1
ATOM 845 C C . TYR A 1 113 ? -5.211 -16.172 -15.141 1 95.56 113 TYR A C 1
ATOM 847 O O . TYR A 1 113 ? -5.469 -16.188 -13.938 1 95.56 113 TYR A O 1
ATOM 855 N N . GLN A 1 114 ? -5.945 -16.609 -15.969 1 94 114 GLN A N 1
ATOM 856 C CA . GLN A 1 114 ? -7.156 -17.359 -15.664 1 94 114 GLN A CA 1
ATOM 857 C C . GLN A 1 114 ? -7.465 -18.375 -16.766 1 94 114 GLN A C 1
ATOM 859 O O . GLN A 1 114 ? -7.125 -18.156 -17.922 1 94 114 GLN A O 1
ATOM 864 N N . THR A 1 115 ? -8.148 -19.453 -16.391 1 91.75 115 THR A N 1
ATOM 865 C CA . THR A 1 115 ? -8.414 -20.484 -17.375 1 91.75 115 THR A CA 1
ATOM 866 C C . THR A 1 115 ? -9.734 -20.234 -18.078 1 91.75 115 THR A C 1
ATOM 868 O O . THR A 1 115 ? -9.977 -20.781 -19.172 1 91.75 115 THR A O 1
ATOM 871 N N . LYS A 1 116 ? -10.5 -19.484 -17.391 1 85.88 116 LYS A N 1
ATOM 872 C CA . LYS A 1 116 ? -11.812 -19.234 -17.969 1 85.88 116 LYS A CA 1
ATOM 873 C C . LYS A 1 116 ? -11.68 -18.406 -19.25 1 85.88 116 LYS A C 1
ATOM 875 O O . LYS A 1 116 ? -11.031 -17.359 -19.266 1 85.88 116 LYS A O 1
ATOM 880 N N . GLY A 1 117 ? -12.25 -18.844 -20.375 1 83.19 117 GLY A N 1
ATOM 881 C CA . GLY A 1 117 ? -12.312 -18.109 -21.625 1 83.19 117 GLY A CA 1
ATOM 882 C C . GLY A 1 117 ? -11.031 -18.203 -22.438 1 83.19 117 GLY A C 1
ATOM 883 O O . GLY A 1 117 ? -10.867 -17.5 -23.438 1 83.19 117 GLY A O 1
ATOM 884 N N . VAL A 1 118 ? -10.125 -18.969 -22.016 1 85.38 118 VAL A N 1
ATOM 885 C CA . VAL A 1 118 ? -8.852 -19.125 -22.719 1 85.38 118 VAL A CA 1
ATOM 886 C C . VAL A 1 118 ? -8.945 -20.297 -23.688 1 85.38 118 VAL A C 1
ATOM 888 O O . VAL A 1 118 ? -9.648 -21.281 -23.422 1 85.38 118 VAL A O 1
ATOM 891 N N . SER A 1 119 ? -8.383 -20.219 -24.766 1 87.38 119 SER A N 1
ATOM 892 C CA . SER A 1 119 ? -8.406 -21.266 -25.766 1 87.38 119 SER A CA 1
ATOM 893 C C . SER A 1 119 ? -7.762 -22.547 -25.234 1 87.38 119 SER A C 1
ATOM 895 O O . SER A 1 119 ? -6.855 -22.5 -24.406 1 87.38 119 SER A O 1
ATOM 897 N N . PRO A 1 120 ? -8.25 -23.703 -25.703 1 86.25 120 PRO A N 1
ATOM 898 C CA . PRO A 1 120 ? -7.691 -24.984 -25.25 1 86.25 120 PRO A CA 1
ATOM 899 C C . PRO A 1 120 ? -6.18 -25.062 -25.438 1 86.25 120 PRO A C 1
ATOM 901 O O . PRO A 1 120 ? -5.477 -25.641 -24.609 1 86.25 120 PRO A O 1
ATOM 904 N N . ASP A 1 121 ? -5.633 -24.438 -26.484 1 86.5 121 ASP A N 1
ATOM 905 C CA . ASP A 1 121 ? -4.203 -24.484 -26.781 1 86.5 121 ASP A CA 1
ATOM 906 C C . ASP A 1 121 ? -3.404 -23.703 -25.734 1 86.5 121 ASP A C 1
ATOM 908 O O . ASP A 1 121 ? -2.297 -24.109 -25.375 1 86.5 121 ASP A O 1
ATOM 912 N N . ASP A 1 122 ? -3.986 -22.656 -25.203 1 88.38 122 ASP A N 1
ATOM 913 C CA . ASP A 1 122 ? -3.293 -21.766 -24.266 1 88.38 122 ASP A CA 1
ATOM 914 C C . ASP A 1 122 ? -3.531 -22.203 -22.828 1 88.38 122 ASP A C 1
ATOM 916 O O . ASP A 1 122 ? -2.809 -21.797 -21.906 1 88.38 122 ASP A O 1
ATOM 920 N N . LYS A 1 123 ? -4.52 -23.062 -22.703 1 89.94 123 LYS A N 1
ATOM 921 C CA . LYS A 1 123 ? -4.953 -23.438 -21.375 1 89.94 123 LYS A CA 1
ATOM 922 C C . LYS A 1 123 ? -3.838 -24.172 -20.625 1 89.94 123 LYS A C 1
ATOM 924 O O . LYS A 1 123 ? -3.697 -24.016 -19.406 1 89.94 123 LYS A O 1
ATOM 929 N N . GLU A 1 124 ? -3.084 -24.906 -21.328 1 90.81 124 GLU A N 1
ATOM 930 C CA . GLU A 1 124 ? -2.006 -25.656 -20.672 1 90.81 124 GLU A CA 1
ATOM 931 C C . GLU A 1 124 ? -0.952 -24.703 -20.109 1 90.81 124 GLU A C 1
ATOM 933 O O . GLU A 1 124 ? -0.569 -24.828 -18.938 1 90.81 124 GLU A O 1
ATOM 938 N N . GLU A 1 125 ? -0.5 -23.812 -20.906 1 93.81 125 GLU A N 1
ATOM 939 C CA . GLU A 1 125 ? 0.518 -22.859 -20.484 1 93.81 125 GLU A CA 1
ATOM 940 C C . GLU A 1 125 ? 0.001 -21.969 -19.359 1 93.81 125 GLU A C 1
ATOM 942 O O . GLU A 1 125 ? 0.702 -21.734 -18.359 1 93.81 125 GLU A O 1
ATOM 947 N N . VAL A 1 126 ? -1.208 -21.484 -19.516 1 95.19 126 VAL A N 1
ATOM 948 C CA . VAL A 1 126 ? -1.841 -20.641 -18.516 1 95.19 126 VAL A CA 1
ATOM 949 C C . VAL A 1 126 ? -1.986 -21.422 -17.203 1 95.19 126 VAL A C 1
ATOM 951 O O . VAL A 1 126 ? -1.656 -20.906 -16.125 1 95.19 126 VAL A O 1
ATOM 954 N N . GLY A 1 127 ? -2.443 -22.625 -17.312 1 94.75 127 GLY A N 1
ATOM 955 C CA . GLY A 1 127 ? -2.596 -23.469 -16.141 1 94.75 127 GLY A CA 1
ATOM 956 C C . GLY A 1 127 ? -1.29 -23.719 -15.414 1 94.75 127 GLY A C 1
ATOM 957 O O . GLY A 1 127 ? -1.255 -23.734 -14.18 1 94.75 127 GLY A O 1
ATOM 958 N N . ALA A 1 128 ? -0.27 -23.938 -16.188 1 95.81 128 ALA A N 1
ATOM 959 C CA . ALA A 1 128 ? 1.046 -24.188 -15.602 1 95.81 128 ALA A CA 1
ATOM 960 C C . ALA A 1 128 ? 1.532 -22.984 -14.812 1 95.81 128 ALA A C 1
ATOM 962 O O . ALA A 1 128 ? 2.059 -23.125 -13.703 1 95.81 128 ALA A O 1
ATOM 963 N N . GLU A 1 129 ? 1.369 -21.828 -15.383 1 96.75 129 GLU A N 1
ATOM 964 C CA . GLU A 1 129 ? 1.778 -20.609 -14.703 1 96.75 129 GLU A CA 1
ATOM 965 C C . GLU A 1 129 ? 0.97 -20.391 -13.43 1 96.75 129 GLU A C 1
ATOM 967 O O . GLU A 1 129 ? 1.525 -20.016 -12.391 1 96.75 129 GLU A O 1
ATOM 972 N N . MET A 1 130 ? -0.284 -20.625 -13.578 1 97.25 130 MET A N 1
ATOM 973 C CA . MET A 1 130 ? -1.147 -20.484 -12.406 1 97.25 130 MET A CA 1
ATOM 974 C C . MET A 1 130 ? -0.734 -21.453 -11.305 1 97.25 130 MET A C 1
ATOM 976 O O . MET A 1 130 ? -0.676 -21.078 -10.133 1 97.25 130 MET A O 1
ATOM 980 N N . THR A 1 131 ? -0.488 -22.641 -11.664 1 96.94 131 THR A N 1
ATOM 981 C CA . THR A 1 131 ? -0.088 -23.656 -10.703 1 96.94 131 THR A CA 1
ATOM 982 C C . THR A 1 131 ? 1.205 -23.25 -10 1 96.94 131 THR A C 1
ATOM 984 O O . THR A 1 131 ? 1.317 -23.375 -8.773 1 96.94 131 THR A O 1
ATOM 987 N N . LYS A 1 132 ? 2.156 -22.797 -10.789 1 97.25 132 LYS A N 1
ATOM 988 C CA . LYS A 1 132 ? 3.414 -22.312 -10.219 1 97.25 132 LYS A CA 1
ATOM 989 C C . LYS A 1 132 ? 3.166 -21.25 -9.156 1 97.25 132 LYS A C 1
ATOM 991 O O . LYS A 1 132 ? 3.697 -21.344 -8.047 1 97.25 132 LYS A O 1
ATOM 996 N N . GLY A 1 133 ? 2.389 -20.266 -9.438 1 97.88 133 GLY A N 1
ATOM 997 C CA . GLY A 1 133 ? 2.076 -19.188 -8.516 1 97.88 133 GLY A CA 1
ATOM 998 C C . GLY A 1 133 ? 1.334 -19.656 -7.277 1 97.88 133 GLY A C 1
ATOM 999 O O . GLY A 1 133 ? 1.697 -19.297 -6.156 1 97.88 133 GLY A O 1
ATOM 1000 N N . LEU A 1 134 ? 0.294 -20.453 -7.484 1 97.19 134 LEU A N 1
ATOM 1001 C CA . LEU A 1 134 ? -0.53 -20.922 -6.371 1 97.19 134 LEU A CA 1
ATOM 1002 C C . LEU A 1 134 ? 0.271 -21.828 -5.441 1 97.19 134 LEU A C 1
ATOM 1004 O O . LEU A 1 134 ? 0.105 -21.766 -4.219 1 97.19 134 LEU A O 1
ATOM 1008 N N . ARG A 1 135 ? 1.084 -22.609 -6.016 1 96.94 135 ARG A N 1
ATOM 1009 C CA . ARG A 1 135 ? 1.936 -23.469 -5.191 1 96.94 135 ARG A CA 1
ATOM 1010 C C . ARG A 1 135 ? 2.898 -22.625 -4.355 1 96.94 135 ARG A C 1
ATOM 1012 O O . ARG A 1 135 ? 3.182 -22.953 -3.203 1 96.94 135 ARG A O 1
ATOM 1019 N N . ALA A 1 136 ? 3.473 -21.609 -4.969 1 97.19 136 ALA A N 1
ATOM 1020 C CA . ALA A 1 136 ? 4.348 -20.719 -4.227 1 97.19 136 ALA A CA 1
ATOM 1021 C C . ALA A 1 136 ? 3.611 -20.078 -3.051 1 97.19 136 ALA A C 1
ATOM 1023 O O . ALA A 1 136 ? 4.168 -19.938 -1.959 1 97.19 136 ALA A O 1
ATOM 1024 N N . ILE A 1 137 ? 2.363 -19.703 -3.254 1 97 137 ILE A N 1
ATOM 1025 C CA . ILE A 1 137 ? 1.536 -19.094 -2.219 1 97 137 ILE A CA 1
ATOM 1026 C C . ILE A 1 137 ? 1.262 -20.109 -1.113 1 97 137 ILE A C 1
ATOM 1028 O O . ILE A 1 137 ? 1.396 -19.797 0.072 1 97 137 ILE A O 1
ATOM 1032 N N . VAL A 1 138 ? 0.91 -21.312 -1.463 1 95.94 138 VAL A N 1
ATOM 1033 C CA . VAL A 1 138 ? 0.655 -22.375 -0.483 1 95.94 138 VAL A CA 1
ATOM 1034 C C . VAL A 1 138 ? 1.919 -22.641 0.33 1 95.94 138 VAL A C 1
ATOM 1036 O O . VAL A 1 138 ? 1.865 -22.734 1.559 1 95.94 138 VAL A O 1
ATOM 1039 N N . ALA A 1 139 ? 3.018 -22.734 -0.377 1 95.38 139 ALA A N 1
ATOM 1040 C CA . ALA A 1 139 ? 4.285 -23.016 0.29 1 95.38 139 ALA A CA 1
ATOM 1041 C C . ALA A 1 139 ? 4.621 -21.938 1.312 1 95.38 139 ALA A C 1
ATOM 1043 O O . ALA A 1 139 ? 5.184 -22.234 2.371 1 95.38 139 ALA A O 1
ATOM 1044 N N . LYS A 1 140 ? 4.301 -20.75 1.007 1 95.56 140 LYS A N 1
ATOM 1045 C CA . LYS A 1 140 ? 4.629 -19.625 1.875 1 95.56 140 LYS A CA 1
ATOM 1046 C C . LYS A 1 140 ? 3.701 -19.578 3.086 1 95.56 140 LYS A C 1
ATOM 1048 O O . LYS A 1 140 ? 4.156 -19.391 4.215 1 95.56 140 LYS A O 1
ATOM 1053 N N . TYR A 1 141 ? 2.428 -19.766 2.91 1 95.75 141 TYR A N 1
ATOM 1054 C CA . TYR A 1 141 ? 1.453 -19.453 3.947 1 95.75 141 TYR A CA 1
ATOM 1055 C C . TYR A 1 141 ? 0.959 -20.719 4.637 1 95.75 141 TYR A C 1
ATOM 1057 O O . TYR A 1 141 ? 0.399 -20.656 5.734 1 95.75 141 TYR A O 1
ATOM 1065 N N . SER A 1 142 ? 1.039 -21.828 3.984 1 93.94 142 SER A N 1
ATOM 1066 C CA . SER A 1 142 ? 0.584 -23.094 4.527 1 93.94 142 SER A CA 1
ATOM 1067 C C . SER A 1 142 ? 1.587 -24.203 4.238 1 93.94 142 SER A C 1
ATOM 1069 O O . SER A 1 142 ? 1.227 -25.25 3.678 1 93.94 142 SER A O 1
ATOM 1071 N N . PRO A 1 143 ? 2.799 -24.016 4.727 1 92.19 143 PRO A N 1
ATOM 1072 C CA . PRO A 1 143 ? 3.852 -24.969 4.371 1 92.19 143 PRO A CA 1
ATOM 1073 C C . PRO A 1 143 ? 3.553 -26.375 4.852 1 92.19 143 PRO A C 1
ATOM 1075 O O . PRO A 1 143 ? 4.066 -27.344 4.289 1 92.19 143 PRO A O 1
ATOM 1078 N N . ALA A 1 144 ? 2.756 -26.578 5.805 1 93.12 144 ALA A N 1
ATOM 1079 C CA . ALA A 1 144 ? 2.426 -27.891 6.344 1 93.12 144 ALA A CA 1
ATOM 1080 C C . ALA A 1 144 ? 1.298 -28.547 5.551 1 93.12 144 ALA A C 1
ATOM 1082 O O . ALA A 1 144 ? 0.958 -29.703 5.781 1 93.12 144 ALA A O 1
ATOM 1083 N N . HIS A 1 145 ? 0.719 -27.875 4.602 1 91.5 145 HIS A N 1
ATOM 1084 C CA . HIS A 1 145 ? -0.47 -28.359 3.906 1 91.5 145 HIS A CA 1
ATOM 1085 C C . HIS A 1 145 ? -0.249 -28.391 2.398 1 91.5 145 HIS A C 1
ATOM 1087 O O . HIS A 1 145 ? -1.144 -28.031 1.627 1 91.5 145 HIS A O 1
ATOM 1093 N N . VAL A 1 146 ? 0.883 -28.766 1.972 1 89 146 VAL A N 1
ATOM 1094 C CA . VAL A 1 146 ? 1.259 -28.734 0.562 1 89 146 VAL A CA 1
ATOM 1095 C C . VAL A 1 146 ? 0.374 -29.688 -0.235 1 89 146 VAL A C 1
ATOM 1097 O O . VAL A 1 146 ? -0.129 -29.328 -1.304 1 89 146 VAL A O 1
ATOM 1100 N N . GLU A 1 147 ? 0.15 -30.875 0.291 1 90.88 147 GLU A N 1
ATOM 1101 C CA . GLU A 1 147 ? -0.667 -31.844 -0.416 1 90.88 147 GLU A CA 1
ATOM 1102 C C . GLU A 1 147 ? -2.113 -31.375 -0.543 1 90.88 147 GLU A C 1
ATOM 1104 O O . GLU A 1 147 ? -2.695 -31.438 -1.628 1 90.88 147 GLU A O 1
ATOM 1109 N N . SER A 1 148 ? -2.625 -30.969 0.542 1 90.81 148 SER A N 1
ATOM 1110 C CA . SER A 1 148 ? -3.984 -30.453 0.504 1 90.81 148 SER A CA 1
ATOM 1111 C C . SER A 1 148 ? -4.07 -29.203 -0.374 1 90.81 148 SER A C 1
ATOM 1113 O O . SER A 1 148 ? -5.094 -28.953 -1.013 1 90.81 148 SER A O 1
ATOM 1115 N N . GLY A 1 149 ? -3.031 -28.484 -0.381 1 90.88 149 GLY A N 1
ATOM 1116 C CA . GLY A 1 149 ? -2.947 -27.328 -1.25 1 90.88 149 GLY A CA 1
ATOM 1117 C C . GLY A 1 149 ? -3.023 -27.672 -2.725 1 90.88 149 GLY A C 1
ATOM 1118 O O . GLY A 1 149 ? -3.754 -27.031 -3.482 1 90.88 149 GLY A O 1
ATOM 1119 N N . ASP A 1 150 ? -2.322 -28.688 -3.084 1 92.44 150 ASP A N 1
ATOM 1120 C CA . ASP A 1 150 ? -2.344 -29.141 -4.469 1 92.44 150 ASP A CA 1
ATOM 1121 C C . ASP A 1 150 ? -3.75 -29.562 -4.887 1 92.44 150 ASP A C 1
ATOM 1123 O O . ASP A 1 150 ? -4.188 -29.281 -6 1 92.44 150 ASP A O 1
ATOM 1127 N N . GLN A 1 151 ? -4.383 -30.219 -4.008 1 92.69 151 GLN A N 1
ATOM 1128 C CA . GLN A 1 151 ? -5.754 -30.641 -4.273 1 92.69 151 GLN A CA 1
ATOM 1129 C C . GLN A 1 151 ? -6.684 -29.438 -4.422 1 92.69 151 GLN A C 1
ATOM 1131 O O . GLN A 1 151 ? -7.52 -29.391 -5.324 1 92.69 151 GLN A O 1
ATOM 1136 N N . ALA A 1 152 ? -6.523 -28.531 -3.566 1 90.94 152 ALA A N 1
ATOM 1137 C CA . ALA A 1 152 ? -7.344 -27.328 -3.609 1 90.94 152 ALA A CA 1
ATOM 1138 C C . ALA A 1 152 ? -7.121 -26.562 -4.91 1 90.94 152 ALA A C 1
ATOM 1140 O O . ALA A 1 152 ? -8.07 -26.062 -5.516 1 90.94 152 ALA A O 1
ATOM 1141 N N . ILE A 1 153 ? -5.898 -26.469 -5.277 1 92.25 153 ILE A N 1
ATOM 1142 C CA . ILE A 1 153 ? -5.527 -25.766 -6.504 1 92.25 153 ILE A CA 1
ATOM 1143 C C . ILE A 1 153 ? -6.207 -26.438 -7.699 1 92.25 153 ILE A C 1
ATOM 1145 O O . ILE A 1 153 ? -6.816 -25.75 -8.531 1 92.25 153 ILE A O 1
ATOM 1149 N N . ALA A 1 154 ? -6.172 -27.734 -7.801 1 91.38 154 ALA A N 1
ATOM 1150 C CA . ALA A 1 154 ? -6.77 -28.484 -8.906 1 91.38 154 ALA A CA 1
ATOM 1151 C C . ALA A 1 154 ? -8.281 -28.281 -8.945 1 91.38 154 ALA A C 1
ATOM 1153 O O . ALA A 1 154 ? -8.859 -28.125 -10.023 1 91.38 154 ALA A O 1
ATOM 1154 N N . GLN A 1 155 ? -8.844 -28.188 -7.812 1 91.06 155 GLN A N 1
ATOM 1155 C CA . GLN A 1 155 ? -10.297 -28.094 -7.715 1 91.06 155 GLN A CA 1
ATOM 1156 C C . GLN A 1 155 ? -10.789 -26.688 -8.016 1 91.06 155 GLN A C 1
ATOM 1158 O O . GLN A 1 155 ? -11.883 -26.5 -8.547 1 91.06 155 GLN A O 1
ATOM 1163 N N . LYS A 1 156 ? -9.992 -25.719 -7.672 1 90.69 156 LYS A N 1
ATOM 1164 C CA .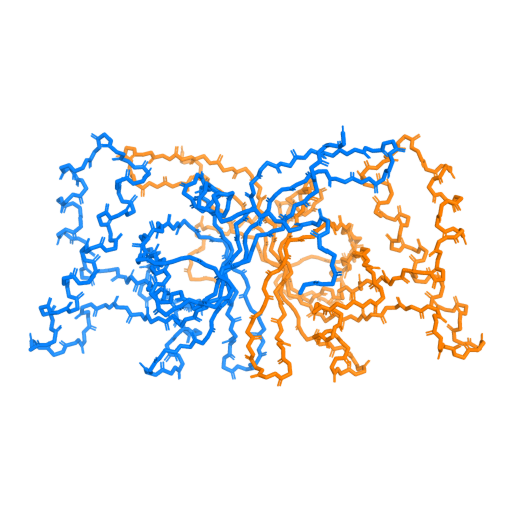 LYS A 1 156 ? -10.5 -24.344 -7.676 1 90.69 156 LYS A CA 1
ATOM 1165 C C . LYS A 1 156 ? -9.867 -23.531 -8.797 1 90.69 156 LYS A C 1
ATOM 1167 O O . LYS A 1 156 ? -10.211 -22.359 -8.984 1 90.69 156 LYS A O 1
ATOM 1172 N N . MET A 1 157 ? -9.078 -24.172 -9.547 1 91.12 157 MET A N 1
ATOM 1173 C CA . MET A 1 157 ? -8.297 -23.484 -10.57 1 91.12 157 MET A CA 1
ATOM 1174 C C . MET A 1 157 ? -9.203 -22.688 -11.508 1 91.12 157 MET A C 1
ATOM 1176 O O . MET A 1 157 ? -8.883 -21.562 -11.883 1 91.12 157 MET A O 1
ATOM 1180 N N . SER A 1 158 ? -10.352 -23.25 -11.859 1 90.88 158 SER A N 1
ATOM 1181 C CA . SER A 1 158 ? -11.234 -22.641 -12.844 1 90.88 158 SER A CA 1
ATOM 1182 C C . SER A 1 158 ? -12 -21.453 -12.25 1 90.88 158 SER A C 1
ATOM 1184 O O . SER A 1 158 ? -12.609 -20.672 -12.984 1 90.88 158 SER A O 1
ATOM 1186 N N . ARG A 1 159 ? -11.953 -21.25 -10.984 1 92.75 159 ARG A N 1
ATOM 1187 C CA . ARG A 1 159 ? -12.773 -20.234 -10.32 1 92.75 159 ARG A CA 1
ATOM 1188 C C . ARG A 1 159 ? -11.906 -19.109 -9.766 1 92.75 159 ARG A C 1
ATOM 1190 O O . ARG A 1 159 ? -12.406 -18.234 -9.055 1 92.75 159 ARG A O 1
ATOM 1197 N N . VAL A 1 160 ? -10.617 -19.203 -10.039 1 94.38 160 VAL A N 1
ATOM 1198 C CA . VAL A 1 160 ? -9.742 -18.172 -9.477 1 94.38 160 VAL A CA 1
ATOM 1199 C C . VAL A 1 160 ? -8.867 -17.578 -10.578 1 94.38 160 VAL A C 1
ATOM 1201 O O . VAL A 1 160 ? -8.742 -18.156 -11.656 1 94.38 160 VAL A O 1
ATOM 1204 N N . ALA A 1 161 ? -8.336 -16.453 -10.336 1 95.62 161 ALA A N 1
ATOM 1205 C CA . ALA A 1 161 ? -7.309 -15.82 -11.156 1 95.62 161 ALA A CA 1
ATOM 1206 C C . ALA A 1 161 ? -5.992 -15.703 -10.398 1 95.62 161 ALA A C 1
ATOM 1208 O O . ALA A 1 161 ? -5.98 -15.719 -9.164 1 95.62 161 ALA A O 1
ATOM 1209 N N . VAL A 1 162 ? -4.957 -15.734 -11.133 1 97.12 162 VAL A N 1
ATOM 1210 C CA . VAL A 1 162 ? -3.629 -15.5 -10.578 1 97.12 162 VAL A CA 1
ATOM 1211 C C . VAL A 1 162 ? -3.023 -14.242 -11.203 1 97.12 162 VAL A C 1
ATOM 1213 O O . VAL A 1 162 ? -2.996 -14.109 -12.43 1 97.12 162 VAL A O 1
ATOM 1216 N N . ILE A 1 163 ? -2.631 -13.336 -10.336 1 97.81 163 ILE A N 1
ATOM 1217 C CA . ILE A 1 163 ? -1.895 -12.164 -10.781 1 97.81 163 ILE A CA 1
ATOM 1218 C C . ILE A 1 163 ? -0.393 -12.43 -10.695 1 97.81 163 ILE A C 1
ATOM 1220 O O . ILE A 1 163 ? 0.11 -12.852 -9.656 1 97.81 163 ILE A O 1
ATOM 1224 N N . LYS A 1 164 ? 0.24 -12.258 -11.828 1 98.19 164 LYS A N 1
ATOM 1225 C CA . LYS A 1 164 ? 1.697 -12.336 -11.875 1 98.19 164 LYS A CA 1
ATOM 1226 C C . LYS A 1 164 ? 2.312 -10.969 -12.164 1 98.19 164 LYS A C 1
ATOM 1228 O O . LYS A 1 164 ? 1.943 -10.312 -13.141 1 98.19 164 LYS A O 1
ATOM 1233 N N . VAL A 1 165 ? 3.205 -10.547 -11.312 1 97.88 165 VAL A N 1
ATOM 1234 C CA . VAL A 1 165 ? 3.996 -9.344 -11.57 1 97.88 165 VAL A CA 1
ATOM 1235 C C . VAL A 1 165 ? 5.418 -9.734 -11.969 1 97.88 165 VAL A C 1
ATOM 1237 O O . VAL A 1 165 ? 6.18 -10.258 -11.148 1 97.88 165 VAL A O 1
ATOM 1240 N N . ASP A 1 166 ? 5.723 -9.531 -13.219 1 97 166 ASP A N 1
ATOM 1241 C CA . ASP A 1 166 ? 7.121 -9.641 -13.625 1 97 166 ASP A CA 1
ATOM 1242 C C . ASP A 1 166 ? 7.941 -8.461 -13.109 1 97 166 ASP A C 1
ATOM 1244 O O . ASP A 1 166 ? 7.781 -7.332 -13.578 1 97 166 ASP A O 1
ATOM 1248 N N . VAL A 1 167 ? 8.836 -8.75 -12.164 1 96.88 167 VAL A N 1
ATOM 1249 C CA . VAL A 1 167 ? 9.539 -7.703 -11.43 1 96.88 167 VAL A CA 1
ATOM 1250 C C . VAL A 1 167 ? 10.602 -7.074 -12.328 1 96.88 167 VAL A C 1
ATOM 1252 O O . VAL A 1 167 ? 11.367 -7.785 -12.984 1 96.88 167 VAL A O 1
ATOM 1255 N N . THR A 1 168 ? 10.641 -5.75 -12.328 1 94.81 168 THR A N 1
ATOM 1256 C CA . THR A 1 168 ? 11.641 -5.047 -13.125 1 94.81 168 THR A CA 1
ATOM 1257 C C . THR A 1 168 ? 12.609 -4.277 -12.219 1 94.81 168 THR A C 1
ATOM 1259 O O . THR A 1 168 ? 13.719 -3.953 -12.633 1 94.81 168 THR A O 1
ATOM 1262 N N . SER A 1 169 ? 12.164 -3.992 -11.07 1 94.25 169 SER A N 1
ATOM 1263 C CA . SER A 1 169 ? 12.992 -3.221 -10.148 1 94.25 169 SER A CA 1
ATOM 1264 C C . SER A 1 169 ? 12.617 -3.504 -8.703 1 94.25 169 SER A C 1
ATOM 1266 O O . SER A 1 169 ? 11.438 -3.652 -8.375 1 94.25 169 SER A O 1
ATOM 1268 N N . ILE A 1 170 ? 13.633 -3.58 -7.875 1 94.06 170 ILE A N 1
ATOM 1269 C CA . ILE A 1 170 ? 13.461 -3.74 -6.434 1 94.06 170 ILE A CA 1
ATOM 1270 C C . ILE A 1 170 ? 14.289 -2.689 -5.695 1 94.06 170 ILE A C 1
ATOM 1272 O O . ILE A 1 170 ? 15.5 -2.58 -5.914 1 94.06 170 ILE A O 1
ATOM 1276 N N . THR A 1 171 ? 13.633 -1.934 -4.91 1 91.56 171 THR A N 1
ATOM 1277 C CA . THR A 1 171 ? 14.297 -0.93 -4.086 1 91.56 171 THR A CA 1
ATOM 1278 C C . THR A 1 171 ? 13.898 -1.081 -2.621 1 91.56 171 THR A C 1
ATOM 1280 O O . THR A 1 171 ? 12.711 -1.15 -2.301 1 91.56 171 THR A O 1
ATOM 1283 N N . 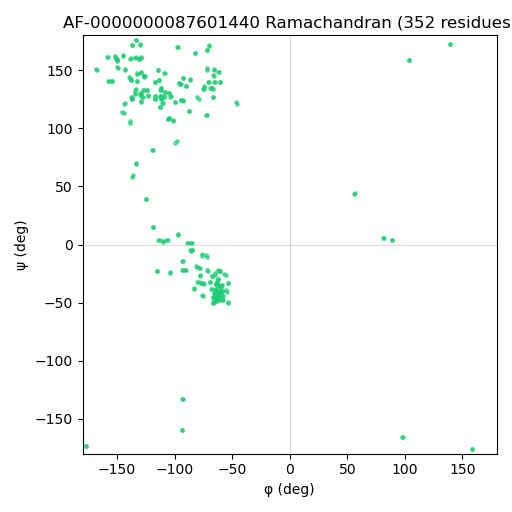ALA A 1 172 ? 14.883 -1.174 -1.788 1 90.31 172 ALA A N 1
ATOM 1284 C CA . ALA A 1 172 ? 14.625 -1.271 -0.354 1 90.31 172 ALA A CA 1
ATOM 1285 C C . ALA A 1 172 ? 15.086 -0.011 0.374 1 90.31 172 ALA A C 1
ATOM 1287 O O . ALA A 1 172 ? 16.156 0.519 0.088 1 90.31 172 ALA A O 1
ATOM 1288 N N . LYS A 1 173 ? 14.227 0.454 1.247 1 88 173 LYS A N 1
ATOM 1289 C CA . LYS A 1 173 ? 14.539 1.619 2.07 1 88 173 LYS A CA 1
ATOM 1290 C C . LYS A 1 173 ? 14.273 1.337 3.547 1 88 173 LYS A C 1
ATOM 1292 O O . LYS A 1 173 ? 13.438 0.496 3.881 1 88 173 LYS A O 1
ATOM 1297 N N . GLY A 1 174 ? 15.023 1.932 4.359 1 87.81 174 GLY A N 1
ATOM 1298 C CA . GLY A 1 174 ? 14.805 1.774 5.789 1 87.81 174 GLY A CA 1
ATOM 1299 C C . GLY A 1 174 ? 15.602 2.762 6.625 1 87.81 174 GLY A C 1
ATOM 1300 O O . GLY A 1 174 ? 16.547 3.387 6.129 1 87.81 174 GLY A O 1
ATOM 1301 N N . ARG A 1 175 ? 15.008 3.061 7.77 1 80.12 175 ARG A N 1
ATOM 1302 C CA . ARG A 1 175 ? 15.734 3.764 8.82 1 80.12 175 ARG A CA 1
ATOM 1303 C C . ARG A 1 175 ? 16.188 2.801 9.914 1 80.12 175 ARG A C 1
ATOM 1305 O O . ARG A 1 175 ? 15.359 2.117 10.523 1 80.12 175 ARG A O 1
ATOM 1312 N N . GLN A 1 176 ? 17.438 2.508 9.984 1 68.81 176 GLN A N 1
ATOM 1313 C CA . GLN A 1 176 ? 17.969 1.562 10.961 1 68.81 176 GLN A CA 1
ATOM 1314 C C . GLN A 1 176 ? 18.484 2.285 12.203 1 68.81 176 GLN A C 1
ATOM 1316 O O . GLN A 1 176 ? 18.875 3.447 12.133 1 68.81 176 GLN A O 1
ATOM 1321 N N . PRO A 1 177 ? 18.125 1.612 13.367 1 65.06 177 PRO A N 1
ATOM 1322 C CA . PRO A 1 177 ? 18.656 2.188 14.602 1 65.06 177 PRO A CA 1
ATOM 1323 C C . PRO A 1 177 ? 20.141 2.527 14.492 1 65.06 177 PRO A C 1
ATOM 1325 O O . PRO A 1 177 ? 20.906 1.808 13.828 1 65.06 177 PRO A O 1
ATOM 1328 N N . ARG A 1 178 ? 20.516 3.812 14.727 1 48.47 178 ARG A N 1
ATOM 1329 C CA . ARG A 1 178 ? 21.938 4.121 14.914 1 48.47 178 ARG A CA 1
ATOM 1330 C C . ARG A 1 178 ? 22.5 3.365 16.109 1 48.47 178 ARG A C 1
ATOM 1332 O O . ARG A 1 178 ? 21.797 3.072 17.062 1 48.47 178 ARG A O 1
ATOM 1339 N N . MET B 1 1 ? -19.484 -2.531 -3.721 1 46.53 1 MET B N 1
ATOM 1340 C CA . MET B 1 1 ? -18.609 -3.553 -3.164 1 46.53 1 MET B CA 1
ATOM 1341 C C . MET B 1 1 ? -19.141 -4.949 -3.449 1 46.53 1 MET B C 1
ATOM 1343 O O . MET B 1 1 ? -20.297 -5.254 -3.133 1 46.53 1 MET B O 1
ATOM 1347 N N . ARG B 1 2 ? -18.453 -5.84 -4.211 1 46.78 2 ARG B N 1
ATOM 1348 C CA . ARG B 1 2 ? -18.953 -7.125 -4.691 1 46.78 2 ARG B CA 1
ATOM 1349 C C . ARG B 1 2 ? -19.281 -8.055 -3.525 1 46.78 2 ARG B C 1
ATOM 1351 O O . ARG B 1 2 ? -20.312 -8.727 -3.537 1 46.78 2 ARG B O 1
ATOM 1358 N N . ARG B 1 3 ? -18.234 -8.148 -2.41 1 52.53 3 ARG B N 1
ATOM 1359 C CA . ARG B 1 3 ? -18.422 -9.039 -1.269 1 52.53 3 ARG B CA 1
ATOM 1360 C C . ARG B 1 3 ? -18.938 -8.273 -0.058 1 52.53 3 ARG B C 1
ATOM 1362 O O . ARG B 1 3 ? -18.156 -7.828 0.786 1 52.53 3 ARG B O 1
ATOM 1369 N N . LYS B 1 4 ? -20.219 -8.125 0.046 1 51.41 4 LYS B N 1
ATOM 1370 C CA . LYS B 1 4 ? -20.891 -7.41 1.122 1 51.41 4 LYS B CA 1
ATOM 1371 C C . LYS B 1 4 ? -20.5 -7.969 2.486 1 51.41 4 LYS B C 1
ATOM 1373 O O . LYS B 1 4 ? -20.5 -7.242 3.484 1 51.41 4 LYS B O 1
ATOM 1378 N N . ASP B 1 5 ? -20.094 -9.312 2.48 1 61.25 5 ASP B N 1
ATOM 1379 C CA . ASP B 1 5 ? -19.734 -9.969 3.73 1 61.25 5 ASP B CA 1
ATOM 1380 C C . ASP B 1 5 ? -18.406 -9.453 4.262 1 61.25 5 ASP B C 1
ATOM 1382 O O . ASP B 1 5 ? -18.047 -9.703 5.414 1 61.25 5 ASP B O 1
ATOM 1386 N N . ARG B 1 6 ? -17.734 -8.719 3.438 1 70.06 6 ARG B N 1
ATOM 1387 C CA . ARG B 1 6 ? -16.422 -8.227 3.832 1 70.06 6 ARG B CA 1
ATOM 1388 C C . ARG B 1 6 ? -16.469 -6.734 4.16 1 70.06 6 ARG B C 1
ATOM 1390 O O . ARG B 1 6 ? -15.438 -6.129 4.469 1 70.06 6 ARG B O 1
ATOM 1397 N N . CYS B 1 7 ? -17.703 -6.207 4.098 1 71.94 7 CYS B N 1
ATOM 1398 C CA . CYS B 1 7 ? -17.859 -4.785 4.387 1 71.94 7 CYS B CA 1
ATOM 1399 C C . CYS B 1 7 ? -17.844 -4.531 5.891 1 71.94 7 CYS B C 1
ATOM 1401 O O . CYS B 1 7 ? -18.578 -5.188 6.637 1 71.94 7 CYS B O 1
ATOM 1403 N N . LEU B 1 8 ? -16.938 -3.641 6.258 1 78 8 LEU B N 1
ATOM 1404 C CA . LEU B 1 8 ? -16.906 -3.244 7.66 1 78 8 LEU B CA 1
ATOM 1405 C C . LEU B 1 8 ? -17.672 -1.948 7.883 1 78 8 LEU B C 1
ATOM 1407 O O . LEU B 1 8 ? -18.031 -1.26 6.926 1 78 8 LEU B O 1
ATOM 1411 N N . SER B 1 9 ? -17.859 -1.642 9.133 1 80 9 SER B N 1
ATOM 1412 C CA . SER B 1 9 ? -18.656 -0.475 9.5 1 80 9 SER B CA 1
ATOM 1413 C C . SER B 1 9 ? -17.828 0.802 9.438 1 80 9 SER B C 1
ATOM 1415 O O . SER B 1 9 ? -16.609 0.747 9.352 1 80 9 SER B O 1
ATOM 1417 N N . ASP B 1 10 ? -18.547 1.877 9.453 1 82.75 10 ASP B N 1
ATOM 1418 C CA . ASP B 1 10 ? -17.891 3.18 9.531 1 82.75 10 ASP B CA 1
ATOM 1419 C C . ASP B 1 10 ? -17.047 3.293 10.797 1 82.75 10 ASP B C 1
ATOM 1421 O O . ASP B 1 10 ? -15.984 3.912 10.781 1 82.75 10 ASP B O 1
ATOM 1425 N N . GLU B 1 11 ? -17.531 2.695 11.797 1 85.56 11 GLU B N 1
ATOM 1426 C CA . GLU B 1 11 ? -16.797 2.697 13.055 1 85.56 11 GLU B CA 1
ATOM 1427 C C . GLU B 1 11 ? -15.469 1.951 12.914 1 85.56 11 GLU B C 1
ATOM 1429 O O . GLU B 1 11 ? -14.445 2.387 13.438 1 85.56 11 GLU B O 1
ATOM 1434 N N . ASP B 1 12 ? -15.531 0.868 12.211 1 89.81 12 ASP B N 1
ATOM 1435 C CA . ASP B 1 12 ? -14.32 0.1 11.953 1 89.81 12 ASP B CA 1
ATOM 1436 C C . ASP B 1 12 ? -13.32 0.912 11.125 1 89.81 12 ASP B C 1
ATOM 1438 O O . ASP B 1 12 ? -12.117 0.885 11.398 1 89.81 12 ASP B O 1
ATOM 1442 N N . SER B 1 13 ? -13.891 1.612 10.18 1 90.12 13 SER B N 1
ATOM 1443 C CA . SER B 1 13 ? -13.047 2.459 9.344 1 90.12 13 SER B CA 1
ATOM 1444 C C . SER B 1 13 ? -12.289 3.484 10.18 1 90.12 13 SER B C 1
ATOM 1446 O O . SER B 1 13 ? -11.07 3.643 10.023 1 90.12 13 SER B O 1
ATOM 1448 N N . LEU B 1 14 ? -13.031 4.117 11.031 1 90.69 14 LEU B N 1
ATOM 1449 C CA . LEU B 1 14 ? -12.445 5.141 11.883 1 90.69 14 LEU B CA 1
ATOM 1450 C C . LEU B 1 14 ? -11.391 4.539 12.812 1 90.69 14 LEU B C 1
ATOM 1452 O O . LEU B 1 14 ? -10.32 5.117 13 1 90.69 14 LEU B O 1
ATOM 1456 N N . ARG B 1 15 ? -11.727 3.422 13.359 1 93.94 15 ARG B N 1
ATOM 1457 C CA . ARG B 1 15 ? -10.797 2.76 14.273 1 93.94 15 ARG B CA 1
ATOM 1458 C C . ARG B 1 15 ? -9.5 2.387 13.555 1 93.94 15 ARG B C 1
ATOM 1460 O O . ARG B 1 15 ? -8.406 2.695 14.039 1 93.94 15 ARG B O 1
ATOM 1467 N N . ILE B 1 16 ? -9.586 1.797 12.406 1 95.12 16 ILE B N 1
ATOM 1468 C CA . ILE B 1 16 ? -8.422 1.346 11.656 1 95.12 16 ILE B CA 1
ATOM 1469 C C . ILE B 1 16 ? -7.574 2.549 11.242 1 95.12 16 ILE B C 1
ATOM 1471 O O . ILE B 1 16 ? -6.348 2.535 11.391 1 95.12 16 ILE B O 1
ATOM 1475 N N . LEU B 1 17 ? -8.227 3.635 10.812 1 94.69 17 LEU B N 1
ATOM 1476 C CA . LEU B 1 17 ? -7.527 4.836 10.367 1 94.69 17 LEU B CA 1
ATOM 1477 C C . LEU B 1 17 ? -6.832 5.523 11.539 1 94.69 17 LEU B C 1
ATOM 1479 O O . LEU B 1 17 ? -5.73 6.051 11.391 1 94.69 17 LEU B O 1
ATOM 1483 N N . SER B 1 18 ? -7.516 5.492 12.648 1 93.69 18 SER B N 1
ATOM 1484 C CA . SER B 1 18 ? -6.984 6.195 13.812 1 93.69 18 SER B CA 1
ATOM 1485 C C . SER B 1 18 ? -5.859 5.406 14.469 1 93.69 18 SER B C 1
ATOM 1487 O O . SER B 1 18 ? -4.875 5.984 14.93 1 93.69 18 SER B O 1
ATOM 1489 N N . GLU B 1 19 ? -5.945 4.113 14.422 1 94.25 19 GLU B N 1
ATOM 1490 C CA . GLU B 1 19 ? -5.008 3.277 15.172 1 94.25 19 GLU B CA 1
ATOM 1491 C C . GLU B 1 19 ? -3.82 2.869 14.305 1 94.25 19 GLU B C 1
ATOM 1493 O O . GLU B 1 19 ? -2.779 2.461 14.82 1 94.25 19 GLU B O 1
ATOM 1498 N N . GLY B 1 20 ? -3.963 2.904 13.016 1 95.62 20 GLY B N 1
ATOM 1499 C CA . GLY B 1 20 ? -2.879 2.494 12.141 1 95.62 20 GLY B CA 1
ATOM 1500 C C . GLY B 1 20 ? -1.626 3.334 12.305 1 95.62 20 GLY B C 1
ATOM 1501 O O . GLY B 1 20 ? -1.707 4.555 12.445 1 95.62 20 GLY B O 1
ATOM 1502 N N . GLU B 1 21 ? -0.486 2.701 12.273 1 95.12 21 GLU B N 1
ATOM 1503 C CA . GLU B 1 21 ? 0.78 3.41 12.438 1 95.12 21 GLU B CA 1
ATOM 1504 C C . GLU B 1 21 ? 1.244 4.031 11.125 1 95.12 21 GLU B C 1
ATOM 1506 O O . GLU B 1 21 ? 1.885 5.082 11.125 1 95.12 21 GLU B O 1
ATOM 1511 N N . TYR B 1 22 ? 1.032 3.344 10.133 1 97.38 22 TYR B N 1
ATOM 1512 C CA . TYR B 1 22 ? 1.379 3.807 8.797 1 97.38 22 TYR B CA 1
ATOM 1513 C C . TYR B 1 22 ? 0.355 3.33 7.773 1 97.38 22 TYR B C 1
ATOM 1515 O O . TYR B 1 22 ? -0.49 2.486 8.078 1 97.38 22 TYR B O 1
ATOM 1523 N N . GLY B 1 23 ? 0.332 3.92 6.652 1 98 23 GLY B N 1
ATOM 1524 C CA . GLY B 1 23 ? -0.393 3.484 5.469 1 98 23 GLY B CA 1
ATOM 1525 C C . GLY B 1 23 ? 0.443 3.531 4.203 1 98 23 GLY B C 1
ATOM 1526 O O . GLY B 1 23 ? 1.632 3.854 4.254 1 98 23 GLY B O 1
ATOM 1527 N N . VAL B 1 24 ? -0.141 3.08 3.15 1 98.44 24 VAL B N 1
ATOM 1528 C CA . VAL B 1 24 ? 0.548 3.139 1.865 1 98.44 24 VAL B CA 1
ATOM 1529 C C . VAL B 1 24 ? -0.165 4.125 0.942 1 98.44 24 VAL B C 1
ATOM 1531 O O . VAL B 1 24 ? -1.352 3.963 0.648 1 98.44 24 VAL B O 1
ATOM 1534 N N . LEU B 1 25 ? 0.567 5.148 0.563 1 98.56 25 LEU B N 1
ATOM 1535 C CA . LEU B 1 25 ? 0.078 6.148 -0.378 1 98.56 25 LEU B CA 1
ATOM 1536 C C . LEU B 1 25 ? 0.354 5.723 -1.816 1 98.56 25 LEU B C 1
ATOM 1538 O O . LEU B 1 25 ? 1.512 5.578 -2.215 1 98.56 25 LEU B O 1
ATOM 1542 N N . SER B 1 26 ? -0.675 5.484 -2.559 1 98.25 26 SER B N 1
ATOM 1543 C CA . SER B 1 26 ? -0.566 5.152 -3.975 1 98.25 26 SER B CA 1
ATOM 1544 C C . SER B 1 26 ? -0.84 6.371 -4.852 1 98.25 26 SER B C 1
ATOM 1546 O O . SER B 1 26 ? -1.902 6.988 -4.75 1 98.25 26 SER B O 1
ATOM 1548 N N . SER B 1 27 ? 0.079 6.703 -5.648 1 97.5 27 SER B N 1
ATOM 1549 C CA . SER B 1 27 ? -0.03 7.82 -6.582 1 97.5 27 SER B CA 1
ATOM 1550 C C . SER B 1 27 ? 0.365 7.402 -7.992 1 97.5 27 SER B C 1
ATOM 1552 O O . SER B 1 27 ? 0.755 6.254 -8.219 1 97.5 27 SER B O 1
ATOM 1554 N N . VAL B 1 28 ? 0.139 8.328 -8.984 1 95.62 28 VAL B N 1
ATOM 1555 C CA . VAL B 1 28 ? 0.491 8.078 -10.375 1 95.62 28 VAL B CA 1
ATOM 1556 C C . VAL B 1 28 ? 1.557 9.078 -10.828 1 95.62 28 VAL B C 1
ATOM 1558 O O . VAL B 1 28 ? 1.399 10.289 -10.656 1 95.62 28 VAL B O 1
ATOM 1561 N N . GLY B 1 29 ? 2.584 8.531 -11.359 1 91.81 29 GLY B N 1
ATOM 1562 C CA . GLY B 1 29 ? 3.615 9.391 -11.914 1 91.81 29 GLY B CA 1
ATOM 1563 C C . GLY B 1 29 ? 3.193 10.07 -13.203 1 91.81 29 GLY B C 1
ATOM 1564 O O . GLY B 1 29 ? 2.18 9.711 -13.797 1 91.81 29 GLY B O 1
ATOM 1565 N N . VAL B 1 30 ? 4.027 11.062 -13.562 1 88.19 30 VAL B N 1
ATOM 1566 C CA . VAL B 1 30 ? 3.762 11.805 -14.797 1 88.19 30 VAL B CA 1
ATOM 1567 C C . VAL B 1 30 ? 3.805 10.852 -15.984 1 88.19 30 VAL B C 1
ATOM 1569 O O . VAL B 1 30 ? 3.104 11.055 -16.984 1 88.19 30 VAL B O 1
ATOM 1572 N N . ASP B 1 31 ? 4.496 9.734 -15.805 1 88.94 31 ASP B N 1
ATOM 1573 C CA . ASP B 1 31 ? 4.629 8.742 -16.875 1 88.94 31 ASP B CA 1
ATOM 1574 C C . ASP B 1 31 ? 3.484 7.734 -16.828 1 88.94 31 ASP B C 1
ATOM 1576 O O . ASP B 1 31 ? 3.473 6.773 -17.609 1 88.94 31 ASP B O 1
ATOM 1580 N N . GLY B 1 32 ? 2.607 7.91 -15.922 1 90.12 32 GLY B N 1
ATOM 1581 C CA . GLY B 1 32 ? 1.439 7.047 -15.836 1 90.12 32 GLY B CA 1
ATOM 1582 C C . GLY B 1 32 ? 1.669 5.812 -14.984 1 90.12 32 GLY B C 1
ATOM 1583 O O . GLY B 1 32 ? 0.779 4.969 -14.852 1 90.12 32 GLY B O 1
ATOM 1584 N N . THR B 1 33 ? 2.838 5.734 -14.391 1 93.19 33 THR B N 1
ATOM 1585 C CA . THR B 1 33 ? 3.164 4.543 -13.617 1 93.19 33 THR B CA 1
ATOM 1586 C C . THR B 1 33 ? 2.73 4.699 -12.164 1 93.19 33 THR B C 1
ATOM 1588 O O . THR B 1 33 ? 2.857 5.781 -11.586 1 93.19 33 THR B O 1
ATOM 1591 N N . PRO B 1 34 ? 2.135 3.65 -11.633 1 96.44 34 PRO B N 1
ATOM 1592 C CA . PRO B 1 34 ? 1.745 3.713 -10.227 1 96.44 34 PRO B CA 1
ATOM 1593 C C . PRO B 1 34 ? 2.941 3.648 -9.281 1 96.44 34 PRO B C 1
ATOM 1595 O O . PRO B 1 34 ? 3.98 3.084 -9.633 1 96.44 34 PRO B O 1
ATOM 1598 N N . TYR B 1 35 ? 2.779 4.246 -8.203 1 96.5 35 TYR B N 1
ATOM 1599 C CA . TYR B 1 35 ? 3.797 4.254 -7.16 1 96.5 35 TYR B CA 1
ATOM 1600 C C . TYR B 1 35 ? 3.158 4.191 -5.777 1 96.5 35 TYR B C 1
ATOM 1602 O O . TYR B 1 35 ? 2.314 5.023 -5.438 1 96.5 35 TYR B O 1
ATOM 1610 N N . GLY B 1 36 ? 3.488 3.176 -4.977 1 97.62 36 GLY B N 1
ATOM 1611 C CA . GLY B 1 36 ? 3.035 3.035 -3.602 1 97.62 36 GLY B CA 1
ATOM 1612 C C . GLY B 1 36 ? 4.152 3.18 -2.588 1 97.62 36 GLY B C 1
ATOM 1613 O O . GLY B 1 36 ? 5.176 2.496 -2.682 1 97.62 36 GLY B O 1
ATOM 1614 N N . VAL B 1 37 ? 3.982 4.039 -1.6 1 97 37 VAL B N 1
ATOM 1615 C CA . VAL B 1 37 ? 5.035 4.273 -0.619 1 97 37 VAL B CA 1
ATOM 1616 C C . VAL B 1 37 ? 4.445 4.262 0.789 1 97 37 VAL B C 1
ATOM 1618 O O . VAL B 1 37 ? 3.391 4.855 1.031 1 97 37 VAL B O 1
ATOM 1621 N N . PRO B 1 38 ? 5.055 3.496 1.662 1 96.94 38 PRO B N 1
ATOM 1622 C CA . PRO B 1 38 ? 4.598 3.557 3.053 1 96.94 38 PRO B CA 1
ATOM 1623 C C . PRO B 1 38 ? 4.957 4.875 3.734 1 96.94 38 PRO B C 1
ATOM 1625 O O . PRO B 1 38 ? 6.055 5.402 3.531 1 96.94 38 PRO B O 1
ATOM 1628 N N . ILE B 1 39 ? 4.066 5.41 4.527 1 96.88 39 ILE B N 1
ATOM 1629 C CA . ILE B 1 39 ? 4.293 6.711 5.148 1 96.88 39 ILE B CA 1
ATOM 1630 C C . ILE B 1 39 ? 3.43 6.844 6.402 1 96.88 39 ILE B C 1
ATOM 1632 O O . ILE B 1 39 ? 2.287 6.379 6.426 1 96.88 39 ILE B O 1
ATOM 1636 N N . SER B 1 40 ? 3.996 7.434 7.426 1 97.19 40 SER B N 1
ATOM 1637 C CA . SER B 1 40 ? 3.207 7.797 8.602 1 97.19 40 SER B CA 1
ATOM 1638 C C . SER B 1 40 ? 2.18 8.875 8.266 1 97.19 40 SER B C 1
ATOM 1640 O O . SER B 1 40 ? 2.4 9.688 7.367 1 97.19 40 SER B O 1
ATOM 1642 N N . TYR B 1 41 ? 1.068 8.844 9.008 1 98.31 41 TYR B N 1
ATOM 1643 C CA . TYR B 1 41 ? -0.027 9.742 8.672 1 98.31 41 TYR B CA 1
ATOM 1644 C C . TYR B 1 41 ? -0.851 10.086 9.914 1 98.31 41 TYR B C 1
ATOM 1646 O O . TYR B 1 41 ? -0.765 9.391 10.93 1 98.31 41 TYR B O 1
ATOM 1654 N N . ALA B 1 42 ? -1.582 11.125 9.82 1 98.19 42 ALA B N 1
ATOM 1655 C CA . ALA B 1 42 ? -2.635 11.445 10.781 1 98.19 42 ALA B CA 1
ATOM 1656 C C . ALA B 1 42 ? -3.951 11.742 10.07 1 98.19 42 ALA B C 1
ATOM 1658 O O . ALA B 1 42 ? -3.986 12.523 9.117 1 98.19 42 ALA B O 1
ATOM 1659 N N . TYR B 1 43 ? -4.98 11.086 10.523 1 97.94 43 TYR B N 1
ATOM 1660 C CA . TYR B 1 43 ? -6.316 11.344 10 1 97.94 43 TYR B CA 1
ATOM 1661 C C . TYR B 1 43 ? -7.059 12.352 10.867 1 97.94 43 TYR B C 1
ATOM 1663 O O . TYR B 1 43 ? -7.145 12.188 12.086 1 97.94 43 TYR B O 1
ATOM 1671 N N . VAL B 1 44 ? -7.516 13.406 10.258 1 96.88 44 VAL B N 1
ATOM 1672 C CA . VAL B 1 44 ? -8.391 14.391 10.891 1 96.88 44 VAL B CA 1
ATOM 1673 C C . VAL B 1 44 ? -9.812 14.234 10.375 1 96.88 44 VAL B C 1
ATOM 1675 O O . VAL B 1 44 ? -10.109 14.586 9.234 1 96.88 44 VAL B O 1
ATOM 1678 N N . PRO B 1 45 ? -10.68 13.734 11.203 1 94.19 45 PRO B N 1
ATOM 1679 C CA . PRO B 1 45 ? -12.039 13.406 10.758 1 94.19 45 PRO B CA 1
ATOM 1680 C C . PRO B 1 45 ? -12.844 14.641 10.359 1 94.19 45 PRO B C 1
ATOM 1682 O O . PRO B 1 45 ? -12.656 15.719 10.938 1 94.19 45 PRO B O 1
ATOM 1685 N N . GLY B 1 46 ? -13.664 14.445 9.375 1 92.38 46 GLY B N 1
ATOM 1686 C CA . GLY B 1 46 ? -14.656 15.453 9.023 1 92.38 46 GLY B CA 1
ATOM 1687 C C . GLY B 1 46 ? -16 15.227 9.688 1 92.38 46 GLY B C 1
ATOM 1688 O O . GLY B 1 46 ? -16.078 14.594 10.75 1 92.38 46 GLY B O 1
ATOM 1689 N N . ALA B 1 47 ? -17.062 15.852 9.062 1 89.12 47 ALA B N 1
ATOM 1690 C CA . ALA B 1 47 ? -18.406 15.766 9.625 1 89.12 47 ALA B CA 1
ATOM 1691 C C . ALA B 1 47 ? -19.047 14.422 9.305 1 89.12 47 ALA B C 1
ATOM 1693 O O . ALA B 1 47 ? -19.906 13.953 10.055 1 89.12 47 ALA B O 1
ATOM 1694 N N . THR B 1 48 ? -18.625 13.828 8.227 1 85.56 48 THR B N 1
ATOM 1695 C CA . THR B 1 48 ? -19.219 12.578 7.766 1 85.56 48 THR B CA 1
ATOM 1696 C C . THR B 1 48 ? -18.156 11.578 7.363 1 85.56 48 THR B C 1
ATOM 1698 O O . THR B 1 48 ? -16.984 11.938 7.199 1 85.56 48 THR B O 1
ATOM 1701 N N . ILE B 1 49 ? -18.578 10.266 7.328 1 83.25 49 ILE B N 1
ATOM 1702 C CA . ILE B 1 49 ? -17.703 9.188 6.871 1 83.25 49 ILE B CA 1
ATOM 1703 C C . ILE B 1 49 ? -18.5 8.211 6 1 83.25 49 ILE B C 1
ATOM 1705 O O . ILE B 1 49 ? -19.688 8 6.23 1 83.25 49 ILE B O 1
ATOM 1709 N N . GLY B 1 50 ? -17.859 7.668 4.949 1 82.94 50 GLY B N 1
ATOM 1710 C CA . GLY B 1 50 ? -18.531 6.703 4.098 1 82.94 50 GLY B CA 1
ATOM 1711 C C . GLY B 1 50 ? -17.922 6.59 2.715 1 82.94 50 GLY B C 1
ATOM 1712 O O . GLY B 1 50 ? -16.859 7.172 2.451 1 82.94 50 GLY B O 1
ATOM 1713 N N . THR B 1 51 ? -18.516 5.793 1.832 1 82.12 51 THR B N 1
ATOM 1714 C CA . THR B 1 51 ? -18.031 5.543 0.478 1 82.12 51 THR B CA 1
ATOM 1715 C C . THR B 1 51 ? -18.234 6.773 -0.404 1 82.12 51 THR B C 1
ATOM 1717 O O . THR B 1 51 ? -17.594 6.898 -1.452 1 82.12 51 THR B O 1
ATOM 1720 N N . GLU B 1 52 ? -19.094 7.57 -0.022 1 80.56 52 GLU B N 1
ATOM 1721 C CA . GLU B 1 52 ? -19.281 8.891 -0.622 1 80.56 52 GLU B CA 1
ATOM 1722 C C . GLU B 1 52 ? -19.547 9.945 0.445 1 80.56 52 GLU B C 1
ATOM 1724 O O . GLU B 1 52 ? -20.562 9.875 1.149 1 80.56 52 GLU B O 1
ATOM 1729 N N . CYS B 1 53 ? -18.531 10.719 0.646 1 78.81 53 CYS B N 1
ATOM 1730 C CA . CYS B 1 53 ? -18.719 11.703 1.703 1 78.81 53 CYS B CA 1
ATOM 1731 C C . CYS B 1 53 ? -18.234 13.078 1.266 1 78.81 53 CYS B C 1
ATOM 1733 O O . CYS B 1 53 ? -17.188 13.195 0.639 1 78.81 53 CYS B O 1
ATOM 1735 N N . ALA B 1 54 ? -19 14.086 1.491 1 78.69 54 ALA B N 1
ATOM 1736 C CA . ALA B 1 54 ? -18.688 15.461 1.13 1 78.69 54 ALA B CA 1
ATOM 1737 C C . ALA B 1 54 ? -17.641 16.047 2.072 1 78.69 54 ALA B C 1
ATOM 1739 O O . ALA B 1 54 ? -16.797 16.859 1.657 1 78.69 54 ALA B O 1
ATOM 1740 N N . ASP B 1 55 ? -17.641 15.68 3.305 1 89.38 55 ASP B N 1
ATOM 1741 C CA . ASP B 1 55 ? -16.703 16.125 4.328 1 89.38 55 ASP B CA 1
ATOM 1742 C C . ASP B 1 55 ? -16.172 14.953 5.145 1 89.38 55 ASP B C 1
ATOM 1744 O O . ASP B 1 55 ? -16.453 14.852 6.34 1 89.38 55 ASP B O 1
ATOM 1748 N N . CYS B 1 56 ? -15.375 14.164 4.539 1 90.75 56 CYS B N 1
ATOM 1749 C CA . CYS B 1 56 ? -14.875 12.93 5.129 1 90.75 56 CYS B CA 1
ATOM 1750 C C . CYS B 1 56 ? -13.625 13.188 5.961 1 90.75 56 CYS B C 1
ATOM 1752 O O . CYS B 1 56 ? -13.086 12.273 6.586 1 90.75 56 CYS B O 1
ATOM 1754 N N . GLY B 1 57 ? -13.141 14.438 5.949 1 95.38 57 GLY B N 1
ATOM 1755 C CA . GLY B 1 57 ? -11.922 14.742 6.676 1 95.38 57 GLY B CA 1
ATOM 1756 C C . GLY B 1 57 ? -10.68 14.75 5.797 1 95.38 57 GLY B C 1
ATOM 1757 O O . GLY B 1 57 ? -10.781 14.914 4.578 1 95.38 57 GLY B O 1
ATOM 1758 N N . ALA B 1 58 ? -9.547 14.727 6.438 1 97.75 58 ALA B N 1
ATOM 1759 C CA . ALA B 1 58 ? -8.289 14.82 5.707 1 97.75 58 ALA B CA 1
ATOM 1760 C C . ALA B 1 58 ? -7.219 13.938 6.348 1 97.75 58 ALA B C 1
ATOM 1762 O O . ALA B 1 58 ? -7.273 13.664 7.551 1 97.75 58 ALA B O 1
ATOM 1763 N N . ILE B 1 59 ? -6.355 13.5 5.508 1 98.38 59 ILE B N 1
ATOM 1764 C CA . ILE B 1 59 ? -5.152 12.805 5.961 1 98.38 59 ILE B CA 1
ATOM 1765 C C . ILE B 1 59 ? -3.934 13.703 5.746 1 98.38 59 ILE B C 1
ATOM 1767 O O . ILE B 1 59 ? -3.771 14.297 4.676 1 98.38 59 ILE B O 1
ATOM 1771 N N . TYR B 1 60 ? -3.139 13.812 6.766 1 98.62 60 TYR B N 1
ATOM 1772 C CA . TYR B 1 60 ? -1.925 14.617 6.695 1 98.62 60 TYR B CA 1
ATOM 1773 C C . TYR B 1 60 ? -0.682 13.742 6.805 1 98.62 60 TYR B C 1
ATOM 1775 O O . TYR B 1 60 ? -0.655 12.789 7.586 1 98.62 60 TYR B O 1
ATOM 1783 N N . MET B 1 61 ? 0.34 14.109 6.031 1 98 61 MET B N 1
ATOM 1784 C CA . MET B 1 61 ? 1.633 13.43 6.039 1 98 61 MET B CA 1
ATOM 1785 C C . MET B 1 61 ? 2.775 14.438 5.988 1 98 61 MET B C 1
ATOM 1787 O O . MET B 1 61 ? 2.693 15.445 5.281 1 98 61 MET B O 1
ATOM 1791 N N . HIS B 1 62 ? 3.762 14.125 6.703 1 95.88 62 HIS B N 1
ATOM 1792 C CA . HIS B 1 62 ? 4.996 14.898 6.648 1 95.88 62 HIS B CA 1
ATOM 1793 C C . HIS B 1 62 ? 5.906 14.398 5.527 1 95.88 62 HIS B C 1
ATOM 1795 O O . HIS B 1 62 ? 6.027 13.195 5.309 1 95.88 62 HIS B O 1
ATOM 1801 N N . SER B 1 63 ? 6.586 15.305 4.848 1 94.31 63 SER B N 1
ATOM 1802 C CA . SER B 1 63 ? 7.504 14.914 3.779 1 94.31 63 SER B CA 1
ATOM 1803 C C . SER B 1 63 ? 8.648 15.914 3.639 1 94.31 63 SER B C 1
ATOM 1805 O O . SER B 1 63 ? 8.547 17.047 4.098 1 94.31 63 SER B O 1
ATOM 1807 N N . ALA B 1 64 ? 9.719 15.391 3.002 1 91.62 64 ALA B N 1
ATOM 1808 C CA . ALA B 1 64 ? 10.758 16.297 2.525 1 91.62 64 ALA B CA 1
ATOM 1809 C C . ALA B 1 64 ? 10.258 17.125 1.347 1 91.62 64 ALA B C 1
ATOM 1811 O O . ALA B 1 64 ? 9.211 16.844 0.77 1 91.62 64 ALA B O 1
ATOM 1812 N N . LEU B 1 65 ? 11.055 18.094 0.959 1 91.56 65 LEU B N 1
ATOM 1813 C CA . LEU B 1 65 ? 10.664 19.016 -0.097 1 91.56 65 LEU B CA 1
ATOM 1814 C C . LEU B 1 65 ? 10.836 18.391 -1.472 1 91.56 65 LEU B C 1
ATOM 1816 O O . LEU B 1 65 ? 10.273 18.859 -2.459 1 91.56 65 LEU B O 1
ATOM 1820 N N . ARG B 1 66 ? 11.672 17.359 -1.491 1 88.38 66 ARG B N 1
ATOM 1821 C CA . ARG B 1 66 ? 11.977 16.688 -2.756 1 88.38 66 ARG B CA 1
ATOM 1822 C C . ARG B 1 66 ? 11.828 15.18 -2.633 1 88.38 66 ARG B C 1
ATOM 1824 O O . ARG B 1 66 ? 11.844 14.633 -1.525 1 88.38 66 ARG B O 1
ATOM 1831 N N . GLY B 1 67 ? 11.672 14.617 -3.861 1 89.25 67 GLY B N 1
ATOM 1832 C CA . GLY B 1 67 ? 11.531 13.164 -3.904 1 89.25 67 GLY B CA 1
ATOM 1833 C C . GLY B 1 67 ? 10.484 12.703 -4.898 1 89.25 67 GLY B C 1
ATOM 1834 O O . GLY B 1 67 ? 9.641 13.484 -5.336 1 89.25 67 GLY B O 1
ATOM 1835 N N . HIS B 1 68 ? 10.492 11.422 -5.02 1 86.81 68 HIS B N 1
ATOM 1836 C CA . HIS B 1 68 ? 9.641 10.82 -6.043 1 86.81 68 HIS B CA 1
ATOM 1837 C C . HIS B 1 68 ? 8.164 11.07 -5.742 1 86.81 68 HIS B C 1
ATOM 1839 O O . HIS B 1 68 ? 7.406 11.453 -6.633 1 86.81 68 HIS B O 1
ATOM 1845 N N . LYS B 1 69 ? 7.754 10.875 -4.516 1 86.56 69 LYS B N 1
ATOM 1846 C CA . LYS B 1 69 ? 6.352 11.086 -4.168 1 86.56 69 LYS B CA 1
ATOM 1847 C C . LYS B 1 69 ? 5.949 12.539 -4.359 1 86.56 69 LYS B C 1
ATOM 1849 O O . LYS B 1 69 ? 4.84 12.836 -4.816 1 86.56 69 LYS B O 1
ATOM 1854 N N . ILE B 1 70 ? 6.793 13.461 -3.986 1 90.06 70 ILE B N 1
ATOM 1855 C CA . ILE B 1 70 ? 6.508 14.891 -4.117 1 90.06 70 ILE B CA 1
ATOM 1856 C C . ILE B 1 70 ? 6.398 15.258 -5.594 1 90.06 70 ILE B C 1
ATOM 1858 O O . ILE B 1 70 ? 5.496 16 -5.988 1 90.06 70 ILE B O 1
ATOM 1862 N N . ASP B 1 71 ? 7.289 14.703 -6.375 1 89.69 71 ASP B N 1
ATOM 1863 C CA . ASP B 1 71 ? 7.234 14.945 -7.816 1 89.69 71 ASP B CA 1
ATOM 1864 C C . ASP B 1 71 ? 5.895 14.5 -8.398 1 89.69 71 ASP B C 1
ATOM 1866 O O . ASP B 1 71 ? 5.293 15.211 -9.203 1 89.69 71 ASP B O 1
ATOM 1870 N N . ASN B 1 72 ? 5.453 13.336 -7.965 1 90.44 72 ASN B N 1
ATOM 1871 C CA . ASN B 1 72 ? 4.176 12.805 -8.438 1 90.44 72 ASN B CA 1
ATOM 1872 C C . ASN B 1 72 ? 3.012 13.703 -8.023 1 90.44 72 ASN B C 1
ATOM 1874 O O . ASN B 1 72 ? 2.082 13.914 -8.797 1 90.44 72 ASN B O 1
ATOM 1878 N N . LEU B 1 73 ? 3.07 14.211 -6.805 1 92.25 73 LEU B N 1
ATOM 1879 C CA . LEU B 1 73 ? 1.938 14.914 -6.211 1 92.25 73 LEU B CA 1
ATOM 1880 C C . LEU B 1 73 ? 1.875 16.359 -6.707 1 92.25 73 LEU B C 1
ATOM 1882 O O . LEU B 1 73 ? 0.842 17.016 -6.578 1 92.25 73 LEU B O 1
ATOM 1886 N N . GLN B 1 74 ? 2.945 16.859 -7.203 1 88.62 74 GLN B N 1
ATOM 1887 C CA . GLN B 1 74 ? 2.996 18.234 -7.672 1 88.62 74 GLN B CA 1
ATOM 1888 C C . GLN B 1 74 ? 2.775 18.312 -9.18 1 88.62 74 GLN B C 1
ATOM 1890 O O . GLN B 1 74 ? 2.965 19.359 -9.789 1 88.62 74 GLN B O 1
ATOM 1895 N N . ALA B 1 75 ? 2.42 17.234 -9.75 1 81.69 75 ALA B N 1
ATOM 1896 C CA . ALA B 1 75 ? 2.25 17.172 -11.195 1 81.69 75 ALA B CA 1
ATOM 1897 C C . ALA B 1 75 ? 1.103 18.078 -11.648 1 81.69 75 ALA B C 1
ATOM 1899 O O . ALA B 1 75 ? 1.087 18.547 -12.789 1 81.69 75 ALA B O 1
ATOM 1900 N N . TYR B 1 76 ? 0.1 18.344 -10.711 1 78.75 76 TYR B N 1
ATOM 1901 C CA . TYR B 1 76 ? -1.042 19.188 -11.031 1 78.75 76 TYR B CA 1
ATOM 1902 C C . TYR B 1 76 ? -1.353 20.141 -9.875 1 78.75 76 TYR B C 1
ATOM 1904 O O . TYR B 1 76 ? -1.557 19.703 -8.742 1 78.75 76 TYR B O 1
ATOM 1912 N N . ASP B 1 77 ? -1.438 21.359 -10.117 1 77.19 77 ASP B N 1
ATOM 1913 C CA . ASP B 1 77 ? -1.582 22.406 -9.109 1 77.19 77 ASP B CA 1
ATOM 1914 C C . ASP B 1 77 ? -2.879 22.234 -8.32 1 77.19 77 ASP B C 1
ATOM 1916 O O . ASP B 1 77 ? -2.947 22.594 -7.145 1 77.19 77 ASP B O 1
ATOM 1920 N N . GLY B 1 78 ? -3.922 21.688 -8.883 1 85.62 78 GLY B N 1
ATOM 1921 C CA . GLY B 1 78 ? -5.199 21.547 -8.211 1 85.62 78 GLY B CA 1
ATOM 1922 C C . GLY B 1 78 ? -5.285 20.281 -7.363 1 85.62 78 GLY B C 1
ATOM 1923 O O . GLY B 1 78 ? -6.293 20.047 -6.699 1 85.62 78 GLY B O 1
ATOM 1924 N N . GLY B 1 79 ? -4.191 19.594 -7.383 1 93.25 79 GLY B N 1
ATOM 1925 C CA . GLY B 1 79 ? -4.195 18.344 -6.652 1 93.25 79 GLY B CA 1
ATOM 1926 C C . GLY B 1 79 ? -4.309 17.125 -7.551 1 93.25 79 GLY B C 1
ATOM 1927 O O . GLY B 1 79 ? -4.691 17.25 -8.719 1 93.25 79 GLY B O 1
ATOM 1928 N N . VAL B 1 80 ? -3.918 16.062 -7.082 1 95.69 80 VAL B N 1
ATOM 1929 C CA . VAL B 1 80 ? -3.967 14.828 -7.855 1 95.69 80 VAL B CA 1
ATOM 1930 C C . VAL B 1 80 ? -4.707 13.75 -7.062 1 95.69 80 VAL B C 1
ATOM 1932 O O . VAL B 1 80 ? -4.656 13.734 -5.832 1 95.69 80 VAL B O 1
ATOM 1935 N N . PRO B 1 81 ? -5.438 12.906 -7.781 1 96.38 81 PRO B N 1
ATOM 1936 C CA . PRO B 1 81 ? -6.074 11.797 -7.074 1 96.38 81 PRO B CA 1
ATOM 1937 C C . PRO B 1 81 ? -5.062 10.812 -6.488 1 96.38 81 PRO B C 1
ATOM 1939 O O . PRO B 1 81 ? -4.027 10.547 -7.105 1 96.38 81 PRO B O 1
ATOM 1942 N N . VAL B 1 82 ? -5.32 10.344 -5.309 1 97.94 82 VAL B N 1
ATOM 1943 C CA . VAL B 1 82 ? -4.48 9.336 -4.672 1 97.94 82 VAL B CA 1
ATOM 1944 C C . VAL B 1 82 ? -5.355 8.297 -3.975 1 97.94 82 VAL B C 1
ATOM 1946 O O . VAL B 1 82 ? -6.562 8.5 -3.818 1 97.94 82 VAL B O 1
ATOM 1949 N N . SER B 1 83 ? -4.816 7.195 -3.729 1 98.12 83 SER B N 1
ATOM 1950 C CA . SER B 1 83 ? -5.379 6.168 -2.857 1 98.12 83 SER B CA 1
ATOM 1951 C C . SER B 1 83 ? -4.48 5.918 -1.648 1 98.12 83 SER B C 1
ATOM 1953 O O . SER B 1 83 ? -3.256 5.98 -1.756 1 98.12 83 SER B O 1
ATOM 1955 N N . PHE B 1 84 ? -5.039 5.746 -0.546 1 98.44 84 PHE B N 1
ATOM 1956 C CA . PHE B 1 84 ? -4.328 5.473 0.696 1 98.44 84 PHE B CA 1
ATOM 1957 C C . PHE B 1 84 ? -4.91 4.254 1.398 1 98.44 84 PHE B C 1
ATOM 1959 O O . PHE B 1 84 ? -6.125 4.148 1.562 1 98.44 84 PHE B O 1
ATOM 1966 N N . CYS B 1 85 ? -4.047 3.363 1.765 1 98 85 CYS B N 1
ATOM 1967 C CA . CYS B 1 85 ? -4.496 2.111 2.363 1 98 85 CYS B CA 1
ATOM 1968 C C . CYS B 1 85 ? -3.861 1.903 3.732 1 98 85 CYS B C 1
ATOM 1970 O O . CYS B 1 85 ? -2.658 2.109 3.902 1 98 85 CYS B O 1
ATOM 1972 N N . VAL B 1 86 ? -4.684 1.536 4.723 1 98.12 86 VAL B N 1
ATOM 1973 C CA . VAL B 1 86 ? -4.223 1.175 6.059 1 98.12 86 VAL B CA 1
ATOM 1974 C C . VAL B 1 86 ? -4.699 -0.232 6.41 1 98.12 86 VAL B C 1
ATOM 1976 O O . VAL B 1 86 ? -5.883 -0.548 6.254 1 98.12 86 VAL B O 1
ATOM 1979 N N . VAL B 1 87 ? -3.748 -1.042 6.828 1 97.06 87 VAL B N 1
ATOM 1980 C CA . VAL B 1 87 ? -4.082 -2.402 7.238 1 97.06 87 VAL B CA 1
ATOM 1981 C C . VAL B 1 87 ? -4.043 -2.508 8.758 1 97.06 87 VAL B C 1
ATOM 1983 O O . VAL B 1 87 ? -3.102 -2.033 9.398 1 97.06 87 VAL B O 1
ATOM 1986 N N . GLY B 1 88 ? -5.125 -3.076 9.297 1 95.19 88 GLY B N 1
ATOM 1987 C CA . GLY B 1 88 ? -5.207 -3.291 10.734 1 95.19 88 GLY B CA 1
ATOM 1988 C C . GLY B 1 88 ? -4.73 -4.668 11.156 1 95.19 88 GLY B C 1
ATOM 1989 O O . GLY B 1 88 ? -3.65 -5.105 10.758 1 95.19 88 GLY B O 1
ATOM 1990 N N . LYS B 1 89 ? -5.535 -5.324 12.016 1 92.44 89 LYS B N 1
ATOM 1991 C CA . LYS B 1 89 ? -5.188 -6.645 12.531 1 92.44 89 LYS B CA 1
ATOM 1992 C C . LYS B 1 89 ? -5.199 -7.691 11.422 1 92.44 89 LYS B C 1
ATOM 1994 O O . LYS B 1 89 ? -6.086 -7.684 10.562 1 92.44 89 LYS B O 1
ATOM 1999 N N . THR B 1 90 ? -4.16 -8.477 11.438 1 92.88 90 THR B N 1
ATOM 2000 C CA . THR B 1 90 ? -4.066 -9.609 10.523 1 92.88 90 THR B CA 1
ATOM 2001 C C . THR B 1 90 ? -3.807 -10.906 11.289 1 92.88 90 THR B C 1
ATOM 2003 O O . THR B 1 90 ? -3.188 -10.891 12.352 1 92.88 90 THR B O 1
ATOM 2006 N N . GLN B 1 91 ? -4.41 -11.992 10.758 1 93 91 GLN B N 1
ATOM 2007 C CA . GLN B 1 91 ? -4.191 -13.32 11.328 1 93 91 GLN B CA 1
ATOM 2008 C C . GLN B 1 91 ? -4.191 -14.383 10.234 1 93 91 GLN B C 1
ATOM 2010 O O . GLN B 1 91 ? -5.215 -14.625 9.594 1 93 91 GLN B O 1
ATOM 2015 N N . LEU B 1 92 ? -3.064 -14.969 10.055 1 92.25 92 LEU B N 1
ATOM 2016 C CA . LEU B 1 92 ? -2.959 -16.047 9.078 1 92.25 92 LEU B CA 1
ATOM 2017 C C . LEU B 1 92 ? -3.723 -17.281 9.547 1 92.25 92 LEU B C 1
ATOM 2019 O O . LEU B 1 92 ? -3.648 -17.656 10.719 1 92.25 92 LEU B O 1
ATOM 2023 N N . LEU B 1 93 ? -4.484 -17.875 8.664 1 91.75 93 LEU B N 1
ATOM 2024 C CA . LEU B 1 93 ? -5.207 -19.125 8.883 1 91.75 93 LEU B CA 1
ATOM 2025 C C . LEU B 1 93 ? -4.746 -20.203 7.906 1 91.75 93 LEU B C 1
ATOM 2027 O O . LEU B 1 93 ? -5.461 -20.531 6.953 1 91.75 93 LEU B O 1
ATOM 2031 N N . PRO B 1 94 ? -3.656 -20.844 8.195 1 88.75 94 PRO B N 1
ATOM 2032 C CA . PRO B 1 94 ? -3.016 -21.766 7.242 1 88.75 94 PRO B CA 1
ATOM 2033 C C . PRO B 1 94 ? -3.883 -22.969 6.91 1 88.75 94 PRO B C 1
ATOM 2035 O O . PRO B 1 94 ? -3.854 -23.469 5.781 1 88.75 94 PRO B O 1
ATOM 2038 N N . ASP B 1 95 ? -4.652 -23.453 7.816 1 87.75 95 ASP B N 1
ATOM 2039 C CA . ASP B 1 95 ? -5.41 -24.688 7.656 1 87.75 95 ASP B CA 1
ATOM 2040 C C . ASP B 1 95 ? -6.5 -24.531 6.602 1 87.75 95 ASP B C 1
ATOM 2042 O O . ASP B 1 95 ? -6.902 -25.516 5.969 1 87.75 95 ASP B O 1
ATOM 2046 N N . ILE B 1 96 ? -6.934 -23.312 6.449 1 85.69 96 ILE B N 1
ATOM 2047 C CA . ILE B 1 96 ? -8.008 -23.125 5.484 1 85.69 96 ILE B CA 1
ATOM 2048 C C . ILE B 1 96 ? -7.547 -22.188 4.371 1 85.69 96 ILE B C 1
ATOM 2050 O O . ILE B 1 96 ? -8.367 -21.609 3.65 1 85.69 96 ILE B O 1
ATOM 2054 N N . PHE B 1 97 ? -6.246 -21.953 4.27 1 87.12 97 PHE B N 1
ATOM 2055 C CA . PHE B 1 97 ? -5.617 -21.188 3.207 1 87.12 97 PHE B CA 1
ATOM 2056 C C . PHE B 1 97 ? -6.223 -19.797 3.121 1 87.12 97 PHE B C 1
ATOM 2058 O O . PHE B 1 97 ? -6.582 -19.328 2.037 1 87.12 97 PHE B O 1
ATOM 2065 N N . SER B 1 98 ? -6.383 -19.234 4.336 1 87.5 98 SER B N 1
ATOM 2066 C CA . SER B 1 98 ? -6.965 -17.906 4.387 1 87.5 98 SER B CA 1
ATOM 2067 C C . SER B 1 98 ? -6.23 -17.016 5.383 1 87.5 98 SER B C 1
ATOM 2069 O O . SER B 1 98 ? -5.227 -17.422 5.969 1 87.5 98 SER B O 1
ATOM 2071 N N . THR B 1 99 ? -6.566 -15.773 5.379 1 90.56 99 THR B N 1
ATOM 2072 C CA . THR B 1 99 ? -6.051 -14.781 6.312 1 90.56 99 THR B CA 1
ATOM 2073 C C . THR B 1 99 ? -7.172 -13.875 6.816 1 90.56 99 THR B C 1
ATOM 2075 O O . THR B 1 99 ? -7.949 -13.344 6.023 1 90.56 99 THR B O 1
ATOM 2078 N N . ASN B 1 100 ? -7.324 -13.773 8.125 1 92.25 100 ASN B N 1
ATOM 2079 C CA . ASN B 1 100 ? -8.133 -12.695 8.68 1 92.25 100 ASN B CA 1
ATOM 2080 C C . ASN B 1 100 ? -7.402 -11.359 8.617 1 92.25 100 ASN B C 1
ATOM 2082 O O . ASN B 1 100 ? -6.203 -11.289 8.898 1 92.25 100 ASN B O 1
ATOM 2086 N N . TYR B 1 101 ? -8.156 -10.414 8.211 1 92.88 101 TYR B N 1
ATOM 2087 C CA . TYR B 1 101 ? -7.551 -9.086 8.148 1 92.88 101 TYR B CA 1
ATOM 2088 C C . TYR B 1 101 ? -8.617 -7.996 8.18 1 92.88 101 TYR B C 1
ATOM 2090 O O . TYR B 1 101 ? -9.805 -8.281 7.984 1 92.88 101 TYR B O 1
ATOM 2098 N N . GLU B 1 102 ? -8.203 -6.824 8.5 1 94.75 102 GLU B N 1
ATOM 2099 C CA . GLU B 1 102 ? -8.992 -5.617 8.297 1 94.75 102 GLU B CA 1
ATOM 2100 C C . GLU B 1 102 ? -8.172 -4.516 7.641 1 94.75 102 GLU B C 1
ATOM 2102 O O . GLU B 1 102 ? -6.98 -4.371 7.926 1 94.75 102 GLU B O 1
ATOM 2107 N N . SER B 1 103 ? -8.836 -3.852 6.766 1 95.62 103 SER B N 1
ATOM 2108 C CA . SER B 1 103 ? -8.164 -2.752 6.082 1 95.62 103 SER B CA 1
ATOM 2109 C C . SER B 1 103 ? -9.148 -1.657 5.691 1 95.62 103 SER B C 1
ATOM 2111 O O . SER B 1 103 ? -10.359 -1.887 5.664 1 95.62 103 SER B O 1
ATOM 2113 N N . VAL B 1 104 ? -8.617 -0.495 5.5 1 96.12 104 VAL B N 1
ATOM 2114 C CA . VAL B 1 104 ? -9.375 0.646 4.996 1 96.12 104 VAL B CA 1
ATOM 2115 C C . VAL B 1 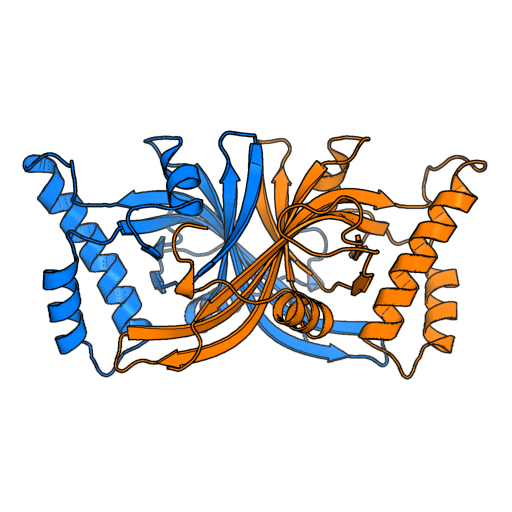104 ? -8.672 1.235 3.775 1 96.12 104 VAL B C 1
ATOM 2117 O O . VAL B 1 104 ? -7.445 1.346 3.752 1 96.12 104 VAL B O 1
ATOM 2120 N N . ILE B 1 105 ? -9.422 1.473 2.756 1 96 105 ILE B N 1
ATOM 2121 C CA . ILE B 1 105 ? -8.93 2.172 1.576 1 96 105 ILE B CA 1
ATOM 2122 C C . ILE B 1 105 ? -9.602 3.537 1.464 1 96 105 ILE B C 1
ATOM 2124 O O . ILE B 1 105 ? -10.828 3.633 1.486 1 96 105 ILE B O 1
ATOM 2128 N N . VAL B 1 106 ? -8.797 4.535 1.37 1 96.5 106 VAL B N 1
ATOM 2129 C CA . VAL B 1 106 ? -9.242 5.918 1.265 1 96.5 106 VAL B CA 1
ATOM 2130 C C . VAL B 1 106 ? -8.906 6.465 -0.121 1 96.5 106 VAL B C 1
ATOM 2132 O O . VAL B 1 106 ? -7.812 6.23 -0.641 1 96.5 106 VAL B O 1
ATOM 2135 N N . ARG B 1 107 ? -9.859 7.105 -0.715 1 96.25 107 ARG B N 1
ATOM 2136 C CA . ARG B 1 107 ? -9.625 7.891 -1.923 1 96.25 107 ARG B CA 1
ATOM 2137 C C . ARG B 1 107 ? -9.734 9.383 -1.635 1 96.25 107 ARG B C 1
ATOM 2139 O O . ARG B 1 107 ? -10.5 9.805 -0.767 1 96.25 107 ARG B O 1
ATOM 2146 N N . GLY B 1 108 ? -8.938 10.125 -2.373 1 96.44 108 GLY B N 1
ATOM 2147 C CA . GLY B 1 108 ? -8.992 11.57 -2.189 1 96.44 108 GLY B CA 1
ATOM 2148 C C . GLY B 1 108 ? -8.094 12.328 -3.145 1 96.44 108 GLY B C 1
ATOM 2149 O O . GLY B 1 108 ? -7.551 11.75 -4.09 1 96.44 108 GLY B O 1
ATOM 2150 N N . ILE B 1 109 ? -8.031 13.641 -2.887 1 96.75 109 ILE B N 1
ATOM 2151 C CA . ILE B 1 109 ? -7.199 14.539 -3.67 1 96.75 109 ILE B CA 1
ATOM 2152 C C . ILE B 1 109 ? -6.039 15.047 -2.812 1 96.75 109 ILE B C 1
ATOM 2154 O O . ILE B 1 109 ? -6.258 15.641 -1.753 1 96.75 109 ILE B O 1
ATOM 2158 N N . ALA B 1 110 ? -4.844 14.789 -3.289 1 97.75 110 ALA B N 1
ATOM 2159 C CA . ALA B 1 110 ? -3.65 15.18 -2.545 1 97.75 110 ALA B CA 1
ATOM 2160 C C . ALA B 1 110 ? -3.109 16.516 -3.037 1 97.75 110 ALA B C 1
ATOM 2162 O O . ALA B 1 110 ? -3.1 16.781 -4.242 1 97.75 110 ALA B O 1
ATOM 2163 N N . ARG B 1 111 ? -2.693 17.328 -2.111 1 96.56 111 ARG B N 1
ATOM 2164 C CA . ARG B 1 111 ? -1.985 18.578 -2.355 1 96.56 111 ARG B CA 1
ATOM 2165 C C . ARG B 1 111 ? -0.752 18.703 -1.466 1 96.56 111 ARG B C 1
ATOM 2167 O O . ARG B 1 111 ? -0.74 18.188 -0.343 1 96.56 111 ARG B O 1
ATOM 2174 N N . VAL B 1 112 ? 0.221 19.359 -2.066 1 96.12 112 VAL B N 1
ATOM 2175 C CA . VAL B 1 112 ? 1.449 19.578 -1.307 1 96.12 112 VAL B CA 1
ATOM 2176 C C . VAL B 1 112 ? 1.506 21.016 -0.813 1 96.12 112 VAL B C 1
ATOM 2178 O O . VAL B 1 112 ? 1.297 21.953 -1.589 1 96.12 112 VAL B O 1
ATOM 2181 N N . TYR B 1 113 ? 1.737 21.188 0.491 1 95.56 113 TYR B N 1
ATOM 2182 C CA . TYR B 1 113 ? 1.909 22.484 1.118 1 95.56 113 TYR B CA 1
ATOM 2183 C C . TYR B 1 113 ? 3.355 22.703 1.548 1 95.56 113 TYR B C 1
ATOM 2185 O O . TYR B 1 113 ? 3.943 21.844 2.213 1 95.56 113 TYR B O 1
ATOM 2193 N N . GLN B 1 114 ? 3.873 23.688 1.165 1 94.06 114 GLN B N 1
ATOM 2194 C CA . GLN B 1 114 ? 5.211 24.109 1.567 1 94.06 114 GLN B CA 1
ATOM 2195 C C . GLN B 1 114 ? 5.328 25.641 1.579 1 94.06 114 GLN B C 1
ATOM 2197 O O . GLN B 1 114 ? 4.645 26.328 0.816 1 94.06 114 GLN B O 1
ATOM 2202 N N . THR B 1 115 ? 6.219 26.141 2.434 1 91.75 115 THR B N 1
ATOM 2203 C CA . THR B 1 115 ? 6.324 27.594 2.549 1 91.75 115 THR B CA 1
ATOM 2204 C C . THR B 1 115 ? 7.348 28.141 1.558 1 91.75 115 THR B C 1
ATOM 2206 O O . THR B 1 115 ? 7.332 29.328 1.237 1 91.75 115 THR B O 1
ATOM 2209 N N . LYS B 1 116 ? 8.18 27.234 1.186 1 85.75 116 LYS B N 1
ATOM 2210 C CA . LYS B 1 116 ? 9.219 27.688 0.264 1 85.75 116 LYS B CA 1
ATOM 2211 C C . LYS B 1 116 ? 8.625 28.078 -1.083 1 85.75 116 LYS B C 1
ATOM 2213 O O . LYS B 1 116 ? 7.859 27.312 -1.681 1 85.75 116 LYS B O 1
ATOM 2218 N N . GLY B 1 117 ? 8.906 29.281 -1.575 1 83.06 117 GLY B N 1
ATOM 2219 C CA . GLY B 1 117 ? 8.508 29.75 -2.895 1 83.06 117 GLY B CA 1
ATOM 2220 C C . GLY B 1 117 ? 7.078 30.25 -2.943 1 83.06 117 GLY B C 1
ATOM 2221 O O . GLY B 1 117 ? 6.547 30.531 -4.02 1 83.06 117 GLY B O 1
ATOM 2222 N N . VAL B 1 118 ? 6.434 30.312 -1.857 1 85.25 118 VAL B N 1
ATOM 2223 C CA . VAL B 1 118 ? 5.051 30.781 -1.797 1 85.25 118 VAL B CA 1
ATOM 2224 C C . VAL B 1 118 ? 5.027 32.281 -1.517 1 85.25 118 VAL B C 1
ATOM 2226 O O . VAL B 1 118 ? 5.902 32.812 -0.822 1 85.25 118 VAL B O 1
ATOM 2229 N N . SER B 1 119 ? 4.168 32.938 -2.066 1 87.31 119 SER B N 1
ATOM 2230 C CA . SER B 1 119 ? 4.047 34.406 -1.878 1 87.31 119 SER B CA 1
ATOM 2231 C C . SER B 1 119 ? 3.752 34.75 -0.423 1 87.31 119 SER B C 1
ATOM 2233 O O . SER B 1 119 ? 3.111 33.969 0.287 1 87.31 119 SER B O 1
ATOM 2235 N N . PRO B 1 120 ? 4.238 35.906 0.031 1 86.06 120 PRO B N 1
ATOM 2236 C CA . PRO B 1 120 ? 3.994 36.312 1.413 1 86.06 120 PRO B CA 1
ATOM 2237 C C . PRO B 1 120 ? 2.512 36.312 1.779 1 86.06 120 PRO B C 1
ATOM 2239 O O . PRO B 1 120 ? 2.15 35.969 2.904 1 86.06 120 PRO B O 1
ATOM 2242 N N . ASP B 1 121 ? 1.617 36.625 0.842 1 86.38 121 ASP B N 1
ATOM 2243 C CA . ASP B 1 121 ? 0.18 36.688 1.093 1 86.38 121 ASP B CA 1
ATOM 2244 C C . ASP B 1 121 ? -0.389 35.281 1.355 1 86.38 121 ASP B C 1
ATOM 2246 O O . ASP B 1 121 ? -1.291 35.125 2.18 1 86.38 121 ASP B O 1
ATOM 2250 N N . ASP B 1 122 ? 0.194 34.281 0.723 1 88.19 122 ASP B N 1
ATOM 2251 C CA . ASP B 1 122 ? -0.315 32.938 0.816 1 88.19 122 ASP B CA 1
ATOM 2252 C C . ASP B 1 122 ? 0.375 32.156 1.941 1 88.19 122 ASP B C 1
ATOM 2254 O O . ASP B 1 122 ? -0.112 31.109 2.375 1 88.19 122 ASP B O 1
ATOM 2258 N N . LYS B 1 123 ? 1.462 32.75 2.365 1 89.94 123 LYS B N 1
ATOM 2259 C CA . LYS B 1 123 ? 2.303 32.062 3.332 1 89.94 123 LYS B CA 1
ATOM 2260 C C . LYS B 1 123 ? 1.554 31.828 4.641 1 89.94 123 LYS B C 1
ATOM 2262 O O . LYS B 1 123 ? 1.743 30.797 5.289 1 89.94 123 LYS B O 1
ATOM 2267 N N . GLU 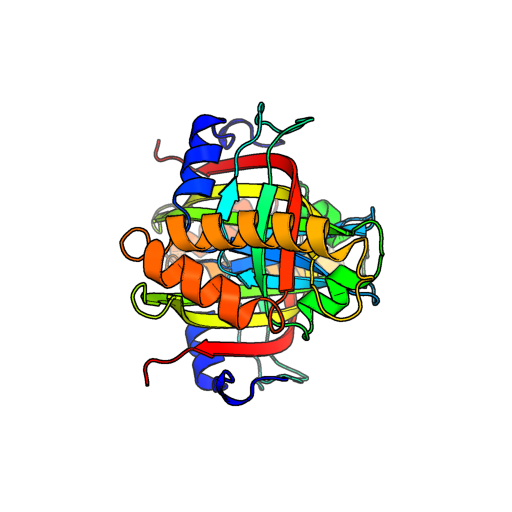B 1 124 ? 0.744 32.719 4.988 1 90.69 124 GLU B N 1
ATOM 2268 C CA . GLU B 1 124 ? 0.005 32.562 6.238 1 90.69 124 GLU B CA 1
ATOM 2269 C C . GLU B 1 124 ? -0.965 31.391 6.168 1 90.69 124 GLU B C 1
ATOM 2271 O O . GLU B 1 124 ? -0.984 30.547 7.062 1 90.69 124 GLU B O 1
ATOM 2276 N N . GLU B 1 125 ? -1.744 31.359 5.156 1 93.62 125 GLU B N 1
ATOM 2277 C CA . GLU B 1 125 ? -2.719 30.281 4.984 1 93.62 125 GLU B CA 1
ATOM 2278 C C . GLU B 1 125 ? -2.031 28.938 4.84 1 93.62 125 GLU B C 1
ATOM 2280 O O . GLU B 1 125 ? -2.451 27.953 5.453 1 93.62 125 GLU B O 1
ATOM 2285 N N . VAL B 1 126 ? -0.993 28.906 4.035 1 95.19 126 VAL B N 1
ATOM 2286 C CA . VAL B 1 126 ? -0.22 27.688 3.826 1 95.19 126 VAL B CA 1
ATOM 2287 C C . VAL B 1 126 ? 0.391 27.219 5.148 1 95.19 126 VAL B C 1
ATOM 2289 O O . VAL B 1 126 ? 0.31 26.047 5.504 1 95.19 126 VAL B O 1
ATOM 2292 N N . GLY B 1 127 ? 0.959 28.156 5.852 1 94.75 127 GLY B N 1
ATOM 2293 C CA . GLY B 1 127 ? 1.549 27.844 7.148 1 94.75 127 GLY B CA 1
ATOM 2294 C C . GLY B 1 127 ? 0.548 27.297 8.141 1 94.75 127 GLY B C 1
ATOM 2295 O O . GLY B 1 127 ? 0.866 26.375 8.906 1 94.75 127 GLY B O 1
ATOM 2296 N N . ALA B 1 128 ? -0.606 27.875 8.133 1 95.75 128 ALA B N 1
ATOM 2297 C CA . ALA B 1 128 ? -1.658 27.422 9.047 1 95.75 128 ALA B CA 1
ATOM 2298 C C . ALA B 1 128 ? -2.059 25.984 8.75 1 95.75 128 ALA B C 1
ATOM 2300 O O . ALA B 1 128 ? -2.229 25.188 9.672 1 95.75 128 ALA B O 1
ATOM 2301 N N . GLU B 1 129 ? -2.215 25.688 7.508 1 96.69 129 GLU B N 1
ATOM 2302 C CA . GLU B 1 129 ? -2.576 24.328 7.109 1 96.69 129 GLU B CA 1
ATOM 2303 C C . GLU B 1 129 ? -1.478 23.344 7.48 1 96.69 129 GLU B C 1
ATOM 2305 O O . GLU B 1 129 ? -1.762 22.25 7.98 1 96.69 129 GLU B O 1
ATOM 2310 N N . MET B 1 130 ? -0.298 23.781 7.215 1 97.25 130 MET B N 1
ATOM 2311 C CA . MET B 1 130 ? 0.834 22.922 7.562 1 97.25 130 MET B CA 1
ATOM 2312 C C . MET B 1 130 ? 0.881 22.672 9.062 1 97.25 130 MET B C 1
ATOM 2314 O O . MET B 1 130 ? 1.106 21.531 9.5 1 97.25 130 MET B O 1
ATOM 2318 N N . THR B 1 131 ? 0.701 23.672 9.805 1 96.88 131 THR B N 1
ATOM 2319 C CA . THR B 1 131 ? 0.73 23.562 11.258 1 96.88 131 THR B CA 1
ATOM 2320 C C . THR B 1 131 ? -0.353 22.594 11.75 1 96.88 131 THR B C 1
ATOM 2322 O O . THR B 1 131 ? -0.098 21.75 12.602 1 96.88 131 THR B O 1
ATOM 2325 N N . LYS B 1 132 ? -1.542 22.766 11.203 1 97.19 132 LYS B N 1
ATOM 2326 C CA . LYS B 1 132 ? -2.639 21.859 11.539 1 97.19 132 LYS B CA 1
ATOM 2327 C C . LYS B 1 132 ? -2.242 20.406 11.312 1 97.19 132 LYS B C 1
ATOM 2329 O O . LYS B 1 132 ? -2.42 19.562 12.195 1 97.19 132 LYS B O 1
ATOM 2334 N N . GLY B 1 133 ? -1.714 20.094 10.195 1 97.88 133 GLY B N 1
ATOM 2335 C CA . GLY B 1 133 ? -1.301 18.734 9.852 1 97.88 133 GLY B CA 1
ATOM 2336 C C . GLY B 1 133 ? -0.182 18.219 10.727 1 97.88 133 GLY B C 1
ATOM 2337 O O . GLY B 1 133 ? -0.256 17.094 11.234 1 97.88 133 GLY B O 1
ATOM 2338 N N . LEU B 1 134 ? 0.855 19.016 10.898 1 97.19 134 LEU B N 1
ATOM 2339 C CA . LEU B 1 134 ? 2.014 18.594 11.68 1 97.19 134 LEU B CA 1
ATOM 2340 C C . LEU B 1 134 ? 1.636 18.375 13.141 1 97.19 134 LEU B C 1
ATOM 2342 O O . LEU B 1 134 ? 2.131 17.453 13.781 1 97.19 134 LEU B O 1
ATOM 2346 N N . ARG B 1 135 ? 0.804 19.219 13.617 1 96.94 135 ARG B N 1
ATOM 2347 C CA . ARG B 1 135 ? 0.341 19.031 14.992 1 96.94 135 ARG B CA 1
ATOM 2348 C C . ARG B 1 135 ? -0.451 17.734 15.133 1 96.94 135 ARG B C 1
ATOM 2350 O O . ARG B 1 135 ? -0.348 17.062 16.156 1 96.94 135 ARG B O 1
ATOM 2357 N N . ALA B 1 136 ? -1.306 17.469 14.172 1 97.19 136 ALA B N 1
ATOM 2358 C CA . ALA B 1 136 ? -2.047 16.219 14.195 1 97.19 136 ALA B CA 1
ATOM 2359 C C . ALA B 1 136 ? -1.097 15.016 14.211 1 97.19 136 ALA B C 1
ATOM 2361 O O . ALA B 1 136 ? -1.336 14.039 14.922 1 97.19 136 ALA B O 1
ATOM 2362 N N . ILE B 1 137 ? -0.013 15.086 13.453 1 97 137 ILE B N 1
ATOM 2363 C CA . ILE B 1 137 ? 0.985 14.023 13.383 1 97 137 ILE B CA 1
ATOM 2364 C C . ILE B 1 137 ? 1.692 13.891 14.734 1 97 137 ILE B C 1
ATOM 2366 O O . ILE B 1 137 ? 1.858 12.781 15.25 1 97 137 ILE B O 1
ATOM 2370 N N . VAL B 1 138 ? 2.09 15 15.328 1 95.94 138 VAL B N 1
ATOM 2371 C CA . VAL B 1 138 ? 2.748 14.984 16.625 1 95.94 138 VAL B CA 1
ATOM 2372 C C . VAL B 1 138 ? 1.812 14.383 17.672 1 95.94 138 VAL B C 1
ATOM 2374 O O . VAL B 1 138 ? 2.223 13.531 18.469 1 95.94 138 VAL B O 1
ATOM 2377 N N . ALA B 1 139 ? 0.576 14.812 17.641 1 95.38 139 ALA B N 1
ATOM 2378 C CA . ALA B 1 139 ? -0.404 14.328 18.609 1 95.38 139 ALA B CA 1
ATOM 2379 C C . ALA B 1 139 ? -0.577 12.812 18.5 1 95.38 139 ALA B C 1
ATOM 2381 O O . ALA B 1 139 ? -0.773 12.133 19.516 1 95.38 139 ALA B O 1
ATOM 2382 N N . LYS B 1 140 ? -0.517 12.312 17.344 1 95.56 140 LYS B N 1
ATOM 2383 C CA . LYS B 1 140 ? -0.731 10.883 17.109 1 95.56 140 LYS B CA 1
ATOM 2384 C C . LYS B 1 140 ? 0.486 10.07 17.531 1 95.56 140 LYS B C 1
ATOM 2386 O O . LYS B 1 140 ? 0.349 9.047 18.203 1 95.56 140 LYS B O 1
ATOM 2391 N N . TYR B 1 141 ? 1.676 10.5 17.219 1 95.62 141 TYR B N 1
ATOM 2392 C CA . TYR B 1 141 ? 2.855 9.648 17.312 1 95.62 141 TYR B CA 1
ATOM 2393 C C . TYR B 1 141 ? 3.684 10.016 18.547 1 95.62 141 TYR B C 1
ATOM 2395 O O . TYR B 1 141 ? 4.516 9.227 19 1 95.62 141 TYR B O 1
ATOM 2403 N N . SER B 1 142 ? 3.566 11.219 19.016 1 94 142 SER B N 1
ATOM 2404 C CA . SER B 1 142 ? 4.32 11.695 20.156 1 94 142 SER B CA 1
ATOM 2405 C C . SER B 1 142 ? 3.434 12.5 21.109 1 94 142 SER B C 1
ATOM 2407 O O . SER B 1 142 ? 3.758 13.641 21.453 1 94 142 SER B O 1
ATOM 2409 N N . PRO B 1 143 ? 2.387 11.852 21.594 1 92.19 143 PRO B N 1
ATOM 2410 C CA . PRO B 1 143 ? 1.41 12.594 22.391 1 92.19 143 PRO B CA 1
ATOM 2411 C C . PRO B 1 143 ? 2.018 13.195 23.656 1 92.19 143 PRO B C 1
ATOM 2413 O O . PRO B 1 143 ? 1.501 14.18 24.188 1 92.19 143 PRO B O 1
ATOM 2416 N N . ALA B 1 144 ? 3.072 12.703 24.156 1 93.19 144 ALA B N 1
ATOM 2417 C CA . ALA B 1 144 ? 3.711 13.195 25.375 1 93.19 144 ALA B CA 1
ATOM 2418 C C . ALA B 1 144 ? 4.648 14.359 25.062 1 93.19 144 ALA B C 1
ATOM 2420 O O . ALA B 1 144 ? 5.191 14.984 25.984 1 93.19 144 ALA B O 1
ATOM 2421 N N . HIS B 1 145 ? 4.836 14.703 23.828 1 91.69 145 HIS B N 1
ATOM 2422 C CA . HIS B 1 145 ? 5.832 15.695 23.438 1 91.69 145 HIS B CA 1
ATOM 2423 C C . HIS B 1 145 ? 5.207 16.812 22.625 1 91.69 145 HIS B C 1
ATOM 2425 O O . HIS B 1 145 ? 5.793 17.281 21.641 1 91.69 145 HIS B O 1
ATOM 2431 N N . VAL B 1 146 ? 4.055 17.234 22.969 1 89.06 146 VAL B N 1
ATOM 2432 C CA . VAL B 1 146 ? 3.295 18.219 22.203 1 89.06 146 VAL B CA 1
ATOM 2433 C C . VAL B 1 146 ? 4.039 19.547 22.188 1 89.06 146 VAL B C 1
ATOM 2435 O O . VAL B 1 146 ? 4.164 20.188 21.141 1 89.06 146 VAL B O 1
ATOM 2438 N N . GLU B 1 147 ? 4.559 19.953 23.328 1 90.88 147 GLU B N 1
ATOM 2439 C CA . GLU B 1 147 ? 5.266 21.234 23.406 1 90.88 147 GLU B CA 1
ATOM 2440 C C . GLU B 1 147 ? 6.539 21.219 22.578 1 90.88 147 GLU B C 1
ATOM 2442 O O . GLU B 1 147 ? 6.793 22.141 21.797 1 90.88 147 GLU B O 1
ATOM 2447 N N . SER B 1 148 ? 7.277 20.203 22.781 1 91 148 SER B N 1
ATOM 2448 C CA . SER B 1 148 ? 8.484 20.078 21.984 1 91 148 SER B CA 1
ATOM 2449 C C . SER B 1 148 ? 8.156 19.938 20.5 1 91 148 SER B C 1
ATOM 2451 O O . SER B 1 148 ? 8.914 20.391 19.641 1 91 148 SER B O 1
ATOM 2453 N N . GLY B 1 149 ? 7.066 19.344 20.234 1 91.06 149 GLY B N 1
ATOM 2454 C CA . GLY B 1 149 ? 6.586 19.234 18.875 1 91.06 149 GLY B CA 1
ATOM 2455 C C . GLY B 1 149 ? 6.289 20.578 18.234 1 91.06 149 GLY B C 1
ATOM 2456 O O . GLY B 1 149 ? 6.684 20.828 17.094 1 91.06 149 GLY B O 1
ATOM 2457 N N . ASP B 1 150 ? 5.668 21.406 18.984 1 92.5 150 ASP B N 1
ATOM 2458 C CA . ASP B 1 150 ? 5.359 22.75 18.484 1 92.5 150 ASP B CA 1
ATOM 2459 C C . ASP B 1 150 ? 6.633 23.516 18.156 1 92.5 150 ASP B C 1
ATOM 2461 O O . ASP B 1 150 ? 6.695 24.234 17.156 1 92.5 150 ASP B O 1
ATOM 2465 N N . GLN B 1 151 ? 7.566 23.359 18.984 1 92.69 151 GLN B N 1
ATOM 2466 C CA . GLN B 1 151 ? 8.852 24.016 18.75 1 92.69 151 GLN B CA 1
ATOM 2467 C C . GLN B 1 151 ? 9.531 23.469 17.5 1 92.69 151 GLN B C 1
ATOM 2469 O O . GLN B 1 151 ? 10.07 24.219 16.688 1 92.69 151 GLN B O 1
ATOM 2474 N N . ALA B 1 152 ? 9.5 22.219 17.375 1 91.06 152 ALA B N 1
ATOM 2475 C CA . ALA B 1 152 ? 10.109 21.578 16.219 1 91.06 152 ALA B CA 1
ATOM 2476 C C . ALA B 1 152 ? 9.43 22.031 14.93 1 91.06 152 ALA B C 1
ATOM 2478 O O . ALA B 1 152 ? 10.094 22.281 13.922 1 91.06 152 ALA B O 1
ATOM 2479 N N . ILE B 1 153 ? 8.156 22.078 14.977 1 92.31 153 ILE B N 1
ATOM 2480 C CA . ILE B 1 153 ? 7.367 22.5 13.828 1 92.31 153 ILE B CA 1
ATOM 2481 C C . ILE B 1 153 ? 7.766 23.922 13.414 1 92.31 153 ILE B C 1
ATOM 2483 O O . ILE B 1 153 ? 8.023 24.188 12.242 1 92.31 153 ILE B O 1
ATOM 2487 N N . ALA B 1 154 ? 7.867 24.828 14.352 1 91.38 154 ALA B N 1
ATOM 2488 C CA . ALA B 1 154 ? 8.227 26.219 14.078 1 91.38 154 ALA B CA 1
ATOM 2489 C C . ALA B 1 154 ? 9.625 26.328 13.477 1 91.38 154 ALA B C 1
ATOM 2491 O O . ALA B 1 154 ? 9.852 27.109 12.547 1 91.38 154 ALA B O 1
ATOM 2492 N N . GLN B 1 155 ? 10.469 25.484 13.914 1 91.06 155 GLN B N 1
ATOM 2493 C CA . GLN B 1 155 ? 11.867 25.547 13.5 1 91.06 155 GLN B CA 1
ATOM 2494 C C . GLN B 1 155 ? 12.062 24.922 12.125 1 91.06 155 GLN B C 1
ATOM 2496 O O . GLN B 1 155 ? 12.93 25.344 11.359 1 91.06 155 GLN B O 1
ATOM 2501 N N . LYS B 1 156 ? 11.273 23.922 11.828 1 90.81 156 LYS B N 1
ATOM 2502 C CA . LYS B 1 156 ? 11.57 23.109 10.664 1 90.81 156 LYS B CA 1
ATOM 2503 C C . LYS B 1 156 ? 10.547 23.344 9.555 1 90.81 156 LYS B C 1
ATOM 2505 O O . LYS B 1 156 ? 10.664 22.766 8.469 1 90.81 156 LYS B O 1
ATOM 2510 N N . MET B 1 157 ? 9.68 24.203 9.805 1 91.06 157 MET B N 1
ATOM 2511 C CA . MET B 1 157 ? 8.555 24.438 8.898 1 91.06 157 MET B CA 1
ATOM 2512 C C . MET B 1 157 ? 9.047 24.734 7.484 1 91.06 157 MET B C 1
ATOM 2514 O O . MET B 1 157 ? 8.492 24.234 6.504 1 91.06 157 MET B O 1
ATOM 2518 N N . SER B 1 158 ? 10.109 25.516 7.371 1 90.88 158 SER B N 1
ATOM 2519 C CA . SER B 1 158 ? 10.586 25.969 6.07 1 90.88 158 SER B CA 1
ATOM 2520 C C . SER B 1 158 ? 11.328 24.859 5.328 1 90.88 158 SER B C 1
ATOM 2522 O O . SER B 1 158 ? 11.594 24.984 4.133 1 90.88 158 SER B O 1
ATOM 2524 N N . ARG B 1 159 ? 11.594 23.766 5.93 1 92.75 159 ARG B N 1
ATOM 2525 C CA . ARG B 1 159 ? 12.422 22.719 5.336 1 92.75 159 ARG B CA 1
ATOM 2526 C C . ARG B 1 159 ? 11.602 21.453 5.07 1 92.75 159 ARG B C 1
ATOM 2528 O O . ARG B 1 159 ? 12.156 20.422 4.695 1 92.75 159 ARG B O 1
ATOM 2535 N N . VAL B 1 160 ? 10.328 21.547 5.336 1 94.44 160 VAL B N 1
ATOM 2536 C CA . VAL B 1 160 ? 9.516 20.344 5.16 1 94.44 160 VAL B CA 1
ATOM 2537 C C . VAL B 1 160 ? 8.289 20.672 4.301 1 94.44 160 VAL B C 1
ATOM 2539 O O . VAL B 1 160 ? 7.945 21.844 4.121 1 94.44 160 VAL B O 1
ATOM 2542 N N . ALA B 1 161 ? 7.719 19.703 3.75 1 95.62 161 ALA B N 1
ATOM 2543 C CA . ALA B 1 161 ? 6.426 19.766 3.072 1 95.62 161 ALA B CA 1
ATOM 2544 C C . ALA B 1 161 ? 5.379 18.938 3.812 1 95.62 161 ALA B C 1
ATOM 2546 O O . ALA B 1 161 ? 5.715 18.016 4.566 1 95.62 161 ALA B O 1
ATOM 2547 N N . VAL B 1 162 ? 4.184 19.375 3.695 1 97.12 162 VAL B N 1
ATOM 2548 C CA . VAL B 1 162 ? 3.051 18.625 4.227 1 97.12 162 VAL B CA 1
ATOM 2549 C C . VAL B 1 162 ? 2.129 18.203 3.084 1 97.12 162 VAL B C 1
ATOM 2551 O O . VAL B 1 162 ? 1.739 19.031 2.256 1 97.12 162 VAL B O 1
ATOM 2554 N N . ILE B 1 163 ? 1.882 16.906 3.039 1 97.75 163 ILE B N 1
ATOM 2555 C CA . ILE B 1 163 ? 0.898 16.391 2.096 1 97.75 163 ILE B CA 1
ATOM 2556 C C . ILE B 1 163 ? -0.468 16.297 2.771 1 97.75 163 ILE B C 1
ATOM 2558 O O . ILE B 1 163 ? -0.593 15.727 3.855 1 97.75 163 ILE B O 1
ATOM 2562 N N . LYS B 1 164 ? -1.407 16.953 2.148 1 98.19 164 LYS B N 1
ATOM 2563 C CA . LYS B 1 164 ? -2.793 16.844 2.594 1 98.19 164 LYS B CA 1
ATOM 2564 C C . LYS B 1 164 ? -3.645 16.094 1.57 1 98.19 164 LYS B C 1
ATOM 2566 O O . LYS B 1 164 ? -3.654 16.453 0.389 1 98.19 164 LYS B O 1
ATOM 2571 N N . VAL B 1 165 ? -4.312 15.07 2.012 1 97.81 165 VAL B N 1
ATOM 2572 C CA . VAL B 1 165 ? -5.293 14.375 1.184 1 97.81 165 VAL B CA 1
ATOM 2573 C C . VAL B 1 165 ? -6.707 14.742 1.639 1 97.81 165 VAL B C 1
ATOM 2575 O O . VAL B 1 165 ? -7.129 14.367 2.736 1 97.81 165 VAL B O 1
ATOM 2578 N N . ASP B 1 166 ? -7.375 15.508 0.815 1 96.94 166 ASP B N 1
ATOM 2579 C CA . ASP B 1 166 ? -8.797 15.695 1.053 1 96.94 166 ASP B CA 1
ATOM 2580 C C . ASP B 1 166 ? -9.594 14.438 0.708 1 96.94 166 ASP B C 1
ATOM 2582 O O . ASP B 1 166 ? -9.719 14.078 -0.466 1 96.94 166 ASP B O 1
ATOM 2586 N N . VAL B 1 167 ? -10.141 13.805 1.743 1 96.81 167 VAL B N 1
ATOM 2587 C CA . VAL B 1 167 ? -10.742 12.484 1.593 1 96.81 167 VAL B CA 1
ATOM 2588 C C . VAL B 1 167 ? -12.094 12.602 0.891 1 96.81 167 VAL B C 1
ATOM 2590 O O . VAL B 1 167 ? -12.906 13.453 1.25 1 96.81 167 VAL B O 1
ATOM 2593 N N . THR B 1 168 ? -12.305 11.734 -0.084 1 94.88 168 THR B N 1
ATOM 2594 C CA . THR B 1 168 ? -13.57 11.742 -0.805 1 94.88 168 THR B CA 1
ATOM 2595 C C . THR B 1 168 ? -14.336 10.438 -0.572 1 94.88 168 THR B C 1
ATOM 2597 O O . THR B 1 168 ? -15.555 10.391 -0.75 1 94.88 168 THR B O 1
ATOM 2600 N N . SER B 1 169 ? -13.625 9.453 -0.223 1 94.31 169 SER B N 1
ATOM 2601 C CA . SER B 1 169 ? -14.25 8.148 -0.014 1 94.31 169 SER B CA 1
ATOM 2602 C C . SER B 1 169 ? -13.445 7.297 0.958 1 94.31 169 SER B C 1
ATOM 2604 O O . SER B 1 169 ? -12.211 7.309 0.926 1 94.31 169 SER B O 1
ATOM 2606 N N . ILE B 1 170 ? -14.172 6.598 1.792 1 94.12 170 ILE B N 1
ATOM 2607 C CA . ILE B 1 170 ? -13.578 5.645 2.727 1 94.12 170 ILE B CA 1
ATOM 2608 C C . ILE B 1 170 ? -14.297 4.301 2.617 1 94.12 170 ILE B C 1
ATOM 2610 O O . ILE B 1 170 ? -15.523 4.234 2.744 1 94.12 170 ILE B O 1
ATOM 2614 N N . THR B 1 171 ? -13.547 3.305 2.346 1 91.69 171 THR B N 1
ATOM 2615 C CA . THR B 1 171 ? -14.078 1.95 2.277 1 91.69 171 THR B CA 1
ATOM 2616 C C . THR B 1 171 ? -13.266 1.002 3.152 1 91.69 171 THR B C 1
ATOM 2618 O O . THR B 1 171 ? -12.039 0.964 3.057 1 91.69 171 THR B O 1
ATOM 2621 N N . ALA B 1 172 ? -13.953 0.303 4 1 90.38 172 ALA B N 1
ATOM 2622 C CA . ALA B 1 172 ? -13.289 -0.676 4.852 1 90.38 172 ALA B CA 1
ATOM 2623 C C . ALA B 1 172 ? -13.688 -2.098 4.477 1 90.38 172 ALA B C 1
ATOM 2625 O O . ALA B 1 172 ? -14.867 -2.367 4.211 1 90.38 172 ALA B O 1
ATOM 2626 N N . LYS B 1 173 ? -12.688 -2.943 4.402 1 88 173 LYS B N 1
ATOM 2627 C CA . LYS B 1 173 ? -12.906 -4.355 4.109 1 88 173 LYS B CA 1
ATOM 2628 C C . LYS B 1 173 ? -12.195 -5.246 5.129 1 88 173 LYS B C 1
ATOM 2630 O O . LYS B 1 173 ? -11.195 -4.844 5.723 1 88 173 LYS B O 1
ATOM 2635 N N . GLY B 1 174 ? -12.758 -6.344 5.395 1 87.94 174 GLY B N 1
ATOM 2636 C CA . GLY B 1 174 ? -12.133 -7.289 6.305 1 87.94 174 GLY B CA 1
ATOM 2637 C C . GLY B 1 174 ? -12.781 -8.656 6.285 1 87.94 174 GLY B C 1
ATOM 2638 O O . GLY B 1 174 ? -13.898 -8.812 5.781 1 87.94 174 GLY B O 1
ATOM 2639 N N . ARG B 1 175 ? -11.922 -9.633 6.574 1 80.06 175 ARG B N 1
ATOM 2640 C CA . ARG B 1 175 ? -12.414 -10.977 6.871 1 80.06 175 ARG B CA 1
ATOM 2641 C C . ARG B 1 175 ? -12.422 -11.234 8.375 1 80.06 175 ARG B C 1
ATOM 2643 O O . ARG B 1 175 ? -11.383 -11.148 9.031 1 80.06 175 ARG B O 1
ATOM 2650 N N . GLN B 1 176 ? -13.547 -11.242 8.984 1 68.12 176 GLN B N 1
ATOM 2651 C CA . GLN B 1 176 ? -13.656 -11.438 10.43 1 68.12 176 GLN B CA 1
ATOM 2652 C C . GLN B 1 176 ? -13.906 -12.906 10.766 1 68.12 176 GLN B C 1
ATOM 2654 O O . GLN B 1 176 ? -14.469 -13.648 9.953 1 68.12 176 GLN B O 1
ATOM 2659 N N . PRO B 1 177 ? -13.156 -13.312 11.859 1 64.75 177 PRO B N 1
ATOM 2660 C CA . PRO B 1 177 ? -13.414 -14.68 12.312 1 64.75 177 PRO B CA 1
ATOM 2661 C C . PRO B 1 177 ? -14.898 -15 12.406 1 64.75 177 PRO B C 1
ATOM 2663 O O . PRO B 1 177 ? -15.703 -14.133 12.758 1 64.75 177 PRO B O 1
ATOM 2666 N N . ARG B 1 178 ? -15.359 -16.047 11.648 1 47.59 178 ARG B N 1
ATOM 2667 C CA . ARG B 1 178 ? -16.688 -16.562 11.938 1 47.59 178 ARG B CA 1
ATOM 2668 C C . ARG B 1 178 ? -16.781 -17.078 13.375 1 47.59 178 ARG B C 1
ATOM 2670 O O . ARG B 1 178 ? -15.781 -17.516 13.945 1 47.59 178 ARG B O 1
#

Sequence (356 aa):
MRRKDRCLSDEDSLRILSEGEYGVLSSVGVDGTPYGVPISYAYVPGATIGTECADCGAIYMHSALRGHKIDNLQAYDGGVPVSFCVVGKTQLLPDIFSTNYESVIVRGIARVYQTKGVSPDDKEEVGAEMTKGLRAIVAKYSPAHVESGDQAIAQKMSRVAVIKVDVTSITAKGRQPRMRRKDRCLSDEDSLRILSEGEYGVLSSVGVDGTPYGVPISYAYVPGATIGTECADCGAIYMHSALRGHKIDNLQAYDGGVPVSFCVVGKTQLLPDIFSTNYESVIVRGIARVYQTKGVSPDDKEEVGAEMTKGLRAIVAKYSPAHVESGDQAIAQKMSRVAVIKVDVTSITAKGRQPR

Foldseek 3Di:
DVPPVFFDDQVLLVVQLQPFQWKWKWFAAPVRDIDIDIFGKFWDAFPDAAQFDPTGGKIKGKFFPDDDVNNRQPPDQVFGKMKIKTWDDKDDDVVVRDMWTKMKIWIFTKDKAAQPPDDPVCNVVSLVVQLVGQLSRCCRPPVVCSPVSSVVCVVCRRGIMMMMTRTGGMTMTTDDDD/DVPPVFFDDQVLLVVQLQPFQWKWKWFAAPVRDIDIDIFGKFWDAFPDAAQFDPTGGKIKGKFFPDDDVNNRQPVDQVFGKMKIKTWDDKDDDVVVRDMWTKMKIWIFTKDKAAQPPDDPVCNVVSLVVQLVGQLSRCCRPPVVCSPVSSVVCVVCRRGIMMMMTRTGGMTMTTDDDD

pLDDT: mean 90.52, std 9.52, range [46.53, 98.62]